Protein AF-A0A6N3UNK9-F1 (afdb_monomer)

Structure (mmCIF, N/CA/C/O backbone):
data_AF-A0A6N3UNK9-F1
#
_entry.id   AF-A0A6N3UNK9-F1
#
loop_
_atom_site.group_PDB
_atom_site.id
_atom_site.type_symbol
_atom_site.label_atom_id
_atom_site.label_alt_id
_atom_site.label_comp_id
_atom_site.label_asym_id
_atom_site.label_entity_id
_atom_site.label_seq_id
_atom_site.pdbx_PDB_ins_code
_atom_site.Cartn_x
_atom_site.Cartn_y
_atom_site.Cartn_z
_atom_site.occupancy
_atom_site.B_iso_or_equiv
_atom_site.auth_seq_id
_atom_site.auth_comp_id
_atom_site.auth_asym_id
_atom_site.auth_atom_id
_atom_site.pdbx_PDB_model_num
ATOM 1 N N . MET A 1 1 ? 38.960 -48.785 -51.741 1.00 54.50 1 MET A N 1
ATOM 2 C CA . MET A 1 1 ? 40.338 -48.455 -52.149 1.00 54.50 1 MET A CA 1
ATOM 3 C C . MET A 1 1 ? 41.092 -49.752 -52.307 1.00 54.50 1 MET A C 1
ATOM 5 O O . MET A 1 1 ? 41.309 -50.445 -51.319 1.00 54.50 1 MET A O 1
ATOM 9 N N . THR A 1 2 ? 41.389 -50.124 -53.543 1.00 67.56 2 THR A N 1
ATOM 10 C CA . THR A 1 2 ? 42.254 -51.267 -53.833 1.00 67.56 2 THR A CA 1
ATOM 11 C C . THR A 1 2 ? 43.675 -50.855 -53.464 1.00 67.56 2 THR A C 1
ATOM 13 O O . THR A 1 2 ? 44.142 -49.806 -53.907 1.00 67.56 2 THR A O 1
ATOM 16 N N . ASP A 1 3 ? 44.333 -51.610 -52.591 1.00 75.94 3 ASP A N 1
ATOM 17 C CA . ASP A 1 3 ? 45.710 -51.318 -52.202 1.00 75.94 3 ASP A CA 1
ATOM 18 C C . ASP A 1 3 ? 46.652 -51.684 -53.358 1.00 75.94 3 ASP A C 1
ATOM 20 O O . ASP A 1 3 ? 47.034 -52.838 -53.537 1.00 75.94 3 ASP A O 1
ATOM 24 N N . ASN A 1 4 ? 46.982 -50.688 -54.180 1.00 83.44 4 ASN A N 1
ATOM 25 C CA . ASN A 1 4 ? 47.862 -50.839 -55.339 1.00 83.44 4 ASN A CA 1
ATOM 26 C C . ASN A 1 4 ? 49.339 -50.593 -54.986 1.00 83.44 4 ASN A C 1
ATOM 28 O O . ASN A 1 4 ? 50.162 -50.409 -55.884 1.00 83.44 4 ASN A O 1
ATOM 32 N N . THR A 1 5 ? 49.691 -50.559 -53.695 1.00 85.62 5 THR A N 1
ATOM 33 C CA . THR A 1 5 ? 51.053 -50.253 -53.231 1.00 85.62 5 THR A CA 1
ATOM 34 C C . THR A 1 5 ? 52.072 -51.252 -53.774 1.00 85.62 5 THR A C 1
ATOM 36 O O . THR A 1 5 ? 53.144 -50.847 -54.219 1.00 85.62 5 THR A O 1
ATOM 39 N N . GLU A 1 6 ? 51.720 -52.538 -53.819 1.00 86.69 6 GLU A N 1
ATOM 40 C CA . GLU A 1 6 ? 52.612 -53.578 -54.338 1.00 86.69 6 GLU A CA 1
ATOM 41 C C . GLU A 1 6 ? 52.737 -53.528 -55.866 1.00 86.69 6 GLU A C 1
ATOM 43 O O . GLU A 1 6 ? 53.845 -53.596 -56.391 1.00 86.69 6 GLU A O 1
ATOM 48 N N . LEU A 1 7 ? 51.633 -53.294 -56.586 1.00 89.19 7 LEU A N 1
ATOM 49 C CA . LEU A 1 7 ? 51.663 -53.089 -58.039 1.00 89.19 7 LEU A CA 1
ATOM 50 C C . LEU A 1 7 ? 52.509 -51.860 -58.411 1.00 89.19 7 LEU A C 1
ATOM 52 O O . LEU A 1 7 ? 53.306 -51.919 -59.344 1.00 89.19 7 LEU A O 1
ATOM 56 N N . LYS A 1 8 ? 52.398 -50.769 -57.641 1.00 89.25 8 LYS A N 1
ATOM 57 C CA . LYS A 1 8 ? 53.235 -49.569 -57.785 1.00 89.25 8 LYS A CA 1
ATOM 58 C C . LYS A 1 8 ? 54.709 -49.869 -57.509 1.00 89.25 8 LYS A C 1
ATOM 60 O O . LYS A 1 8 ? 55.567 -49.395 -58.248 1.00 89.25 8 LYS A O 1
ATOM 65 N N . ARG A 1 9 ? 55.012 -50.648 -56.466 1.00 92.56 9 ARG A N 1
ATOM 66 C CA . ARG A 1 9 ? 56.383 -51.056 -56.121 1.00 92.56 9 ARG A CA 1
ATOM 67 C C . ARG A 1 9 ? 57.009 -51.902 -57.231 1.00 92.56 9 ARG A C 1
ATOM 69 O O . ARG A 1 9 ? 58.151 -51.649 -57.601 1.00 92.56 9 ARG A O 1
ATOM 76 N N . LEU A 1 10 ? 56.268 -52.874 -57.766 1.00 90.06 10 LEU A N 1
ATOM 77 C CA . LEU A 1 10 ? 56.714 -53.733 -58.866 1.00 90.06 10 LEU A CA 1
ATOM 78 C C . LEU A 1 10 ? 56.902 -52.939 -60.164 1.00 90.06 10 LEU A C 1
ATOM 80 O O . LEU A 1 10 ? 57.945 -53.069 -60.796 1.00 90.06 10 LEU A O 1
ATOM 84 N N . ALA A 1 11 ? 55.958 -52.057 -60.510 1.00 88.38 11 ALA A N 1
ATOM 85 C CA . ALA A 1 11 ? 56.089 -51.164 -61.663 1.00 88.38 11 ALA A CA 1
ATOM 86 C C . ALA A 1 11 ? 57.341 -50.278 -61.557 1.00 88.38 11 ALA A C 1
ATOM 88 O O . ALA A 1 11 ? 58.108 -50.171 -62.509 1.00 88.38 11 ALA A O 1
ATOM 89 N N . GLN A 1 12 ? 57.579 -49.682 -60.383 1.00 89.56 12 GLN A N 1
ATOM 90 C CA . GLN A 1 12 ? 58.761 -48.853 -60.150 1.00 89.56 12 GLN A CA 1
ATOM 91 C C . GLN A 1 12 ? 60.056 -49.674 -60.227 1.00 89.56 12 GLN A C 1
ATOM 93 O O . GLN A 1 12 ? 61.014 -49.222 -60.843 1.00 89.56 12 GLN A O 1
ATOM 98 N N . ARG A 1 13 ? 60.073 -50.903 -59.687 1.00 87.25 13 ARG A N 1
ATOM 99 C CA . ARG A 1 13 ? 61.220 -51.822 -59.791 1.00 87.25 13 ARG A CA 1
ATOM 100 C C . ARG A 1 13 ? 61.565 -52.138 -61.250 1.00 87.25 13 ARG A C 1
ATOM 102 O O . ARG A 1 13 ? 62.742 -52.140 -61.589 1.00 87.25 13 ARG A O 1
ATOM 109 N N . VAL A 1 14 ? 60.568 -52.389 -62.102 1.00 86.50 14 VAL A N 1
ATOM 110 C CA . VAL A 1 14 ? 60.784 -52.625 -63.542 1.00 86.50 14 VAL A CA 1
ATOM 111 C C . VAL A 1 14 ? 61.401 -51.393 -64.209 1.00 86.50 14 VAL A C 1
ATOM 113 O O . VAL A 1 14 ? 62.427 -51.525 -64.869 1.00 86.50 14 VAL A O 1
ATOM 116 N N . ILE A 1 15 ? 60.844 -50.200 -63.967 1.00 87.44 15 ILE A N 1
ATOM 117 C CA . ILE A 1 15 ? 61.364 -48.928 -64.506 1.00 87.44 15 ILE A CA 1
ATOM 118 C C . ILE A 1 15 ? 62.819 -48.691 -64.075 1.00 87.44 15 ILE A C 1
ATOM 120 O O . ILE A 1 15 ? 63.655 -48.290 -64.885 1.00 87.44 15 ILE A O 1
ATOM 124 N N . ASP A 1 16 ? 63.132 -48.947 -62.805 1.00 86.12 16 ASP A N 1
ATOM 125 C CA . ASP A 1 16 ? 64.464 -48.715 -62.247 1.00 86.12 16 ASP A CA 1
ATOM 126 C C . ASP A 1 16 ? 65.506 -49.697 -62.819 1.00 86.12 16 ASP A C 1
ATOM 128 O O . ASP A 1 16 ? 66.642 -49.297 -63.080 1.00 86.12 16 ASP A O 1
ATOM 132 N N . ILE A 1 17 ? 65.130 -50.963 -63.052 1.00 82.75 17 ILE A N 1
ATOM 133 C CA . ILE A 1 17 ? 65.997 -51.967 -63.697 1.00 82.75 17 ILE A CA 1
ATOM 134 C C . ILE A 1 17 ? 66.197 -51.633 -65.182 1.00 82.75 17 ILE A C 1
ATOM 136 O O . ILE A 1 17 ? 67.320 -51.709 -65.669 1.00 82.75 17 ILE A O 1
ATOM 140 N N . GLU A 1 18 ? 65.150 -51.206 -65.896 1.00 78.19 18 GLU A N 1
ATOM 141 C CA . GLU A 1 18 ? 65.248 -50.761 -67.298 1.00 78.19 18 GLU A CA 1
ATOM 142 C C . GLU A 1 18 ? 66.171 -49.554 -67.486 1.00 78.19 18 GLU A C 1
ATOM 144 O O . GLU A 1 18 ? 66.810 -49.412 -68.529 1.00 78.19 18 GLU A O 1
ATOM 149 N N . ALA A 1 19 ? 66.270 -48.691 -66.476 1.00 78.94 19 ALA A N 1
ATOM 150 C CA . ALA A 1 19 ? 67.158 -47.536 -66.488 1.00 78.94 19 ALA A CA 1
ATOM 151 C C . ALA A 1 19 ? 68.636 -47.878 -66.185 1.00 78.94 19 ALA A C 1
ATOM 153 O O . ALA A 1 19 ? 69.504 -47.026 -66.397 1.00 78.94 19 ALA A O 1
ATOM 154 N N . LEU A 1 20 ? 68.945 -49.087 -65.693 1.00 74.88 20 LEU A N 1
ATOM 155 C CA . LEU A 1 20 ? 70.294 -49.531 -65.324 1.00 74.88 20 LEU A CA 1
ATOM 156 C C . LEU A 1 20 ? 70.859 -50.520 -66.359 1.00 74.88 20 LEU A C 1
ATOM 158 O O . LEU A 1 20 ? 70.438 -51.669 -66.457 1.00 74.88 20 LEU A O 1
ATOM 162 N N . ASP A 1 21 ? 71.881 -50.095 -67.102 1.00 56.72 21 ASP A N 1
ATOM 163 C CA . ASP A 1 21 ? 72.536 -50.918 -68.124 1.00 56.72 21 ASP A CA 1
ATOM 164 C C . ASP A 1 21 ? 73.448 -51.980 -67.457 1.00 56.72 21 ASP A C 1
ATOM 166 O O . ASP A 1 21 ? 74.595 -51.704 -67.098 1.00 56.72 21 ASP A O 1
ATOM 170 N N . GLY A 1 22 ? 72.926 -53.196 -67.229 1.00 57.84 22 GLY A N 1
ATOM 171 C CA . GLY A 1 22 ? 73.737 -54.383 -66.896 1.00 57.84 22 GLY A CA 1
ATOM 172 C C . GLY A 1 22 ? 73.586 -55.034 -65.506 1.00 57.84 22 GLY A C 1
ATOM 173 O O . GLY A 1 22 ? 74.558 -55.623 -65.030 1.00 57.84 22 GLY A O 1
ATOM 174 N N . GLY A 1 23 ? 72.411 -55.003 -64.858 1.00 64.50 23 GLY A N 1
ATOM 175 C CA . GLY A 1 23 ? 72.149 -55.742 -63.605 1.00 64.50 23 GLY A CA 1
ATOM 176 C C . GLY A 1 23 ? 70.723 -56.311 -63.484 1.00 64.50 23 GLY A C 1
ATOM 177 O O . GLY A 1 23 ? 69.786 -55.674 -63.937 1.00 64.50 23 GLY A O 1
ATOM 178 N N . GLU A 1 24 ? 70.606 -57.492 -62.847 1.00 59.94 24 GLU A N 1
ATOM 179 C CA . GLU A 1 24 ? 69.424 -58.388 -62.716 1.00 59.94 24 GLU A CA 1
ATOM 180 C C . GLU A 1 24 ? 68.742 -58.818 -64.046 1.00 59.94 24 GLU A C 1
ATOM 182 O O . GLU A 1 24 ? 68.619 -58.031 -64.982 1.00 59.94 24 GLU A O 1
ATOM 187 N N . PRO A 1 25 ? 68.289 -60.083 -64.195 1.00 67.69 25 PRO A N 1
ATOM 188 C CA . PRO A 1 25 ? 67.537 -60.485 -65.378 1.00 67.69 25 PRO A CA 1
ATOM 189 C C . PRO A 1 25 ? 66.167 -59.797 -65.377 1.00 67.69 25 PRO A C 1
ATOM 191 O O . PRO A 1 25 ? 65.257 -60.186 -64.649 1.00 67.69 25 PRO A O 1
ATOM 194 N N . ILE A 1 26 ? 66.008 -58.802 -66.248 1.00 71.31 26 ILE A N 1
ATOM 195 C CA . ILE A 1 26 ? 64.787 -57.995 -66.395 1.00 71.31 26 ILE A CA 1
ATOM 196 C C . ILE A 1 26 ? 63.507 -58.831 -66.573 1.00 71.31 26 ILE A C 1
ATOM 198 O O . ILE A 1 26 ? 62.420 -58.401 -66.198 1.00 71.31 26 ILE A O 1
ATOM 202 N N . GLY A 1 27 ? 63.640 -60.052 -67.102 1.00 75.19 27 GLY A N 1
ATOM 203 C CA . GLY A 1 27 ? 62.532 -60.980 -67.314 1.00 75.19 27 GLY A CA 1
ATOM 204 C C . GLY A 1 27 ? 61.838 -61.440 -66.029 1.00 75.19 27 GLY A C 1
ATOM 205 O O . GLY A 1 27 ? 60.632 -61.658 -66.060 1.00 75.19 27 GLY A O 1
ATOM 206 N N . GLU A 1 28 ? 62.547 -61.553 -64.899 1.00 78.31 28 GLU A N 1
ATOM 207 C CA . GLU A 1 28 ? 61.920 -61.928 -63.618 1.00 78.31 28 GLU A CA 1
ATOM 208 C C . GLU A 1 28 ? 61.079 -60.776 -63.056 1.00 78.31 28 GLU A C 1
ATOM 210 O O . GLU A 1 28 ? 59.935 -60.984 -62.655 1.00 78.31 28 GLU A O 1
ATOM 215 N N . ALA A 1 29 ? 61.601 -59.546 -63.107 1.00 81.75 29 ALA A N 1
ATOM 216 C CA . ALA A 1 29 ? 60.873 -58.354 -62.677 1.00 81.75 29 ALA A CA 1
ATOM 217 C C . ALA A 1 29 ? 59.636 -58.087 -63.554 1.00 81.75 29 ALA A C 1
ATOM 219 O O . ALA A 1 29 ? 58.566 -57.777 -63.026 1.00 81.75 29 ALA A O 1
ATOM 220 N N . TRP A 1 30 ? 59.756 -58.270 -64.875 1.00 83.81 30 TRP A N 1
ATOM 221 C CA . TRP A 1 30 ? 58.615 -58.219 -65.791 1.00 83.81 30 TRP A CA 1
ATOM 222 C C . TRP A 1 30 ? 57.594 -59.319 -65.497 1.00 83.81 30 TRP A C 1
ATOM 224 O O . TRP A 1 30 ? 56.406 -59.024 -65.441 1.00 83.81 30 TRP A O 1
ATOM 234 N N . GLY A 1 31 ? 58.028 -60.553 -65.223 1.00 84.50 31 GLY A N 1
ATOM 235 C CA . GLY A 1 31 ? 57.124 -61.652 -64.875 1.00 84.50 31 GLY A CA 1
ATOM 236 C C . GLY A 1 31 ? 56.337 -61.410 -63.580 1.00 84.50 31 GLY A C 1
ATOM 237 O O . GLY A 1 31 ? 55.137 -61.679 -63.526 1.00 84.50 31 GLY A O 1
ATOM 238 N N . GLU A 1 32 ? 56.982 -60.858 -62.546 1.00 86.31 32 GLU A N 1
ATOM 239 C CA . GLU A 1 32 ? 56.316 -60.463 -61.296 1.00 86.31 32 GLU A CA 1
ATOM 240 C C . GLU A 1 32 ? 55.306 -59.326 -61.518 1.00 86.31 32 GLU A C 1
ATOM 242 O O . GLU A 1 32 ? 54.188 -59.376 -60.998 1.00 86.31 32 GLU A O 1
ATOM 247 N N . PHE A 1 33 ? 55.676 -58.313 -62.310 1.00 88.12 33 PHE A N 1
ATOM 248 C CA . PHE A 1 33 ? 54.781 -57.212 -62.654 1.00 88.12 33 PHE A CA 1
ATOM 249 C C . PHE A 1 33 ? 53.596 -57.684 -63.502 1.00 88.12 33 PHE A C 1
ATOM 251 O O . PHE A 1 33 ? 52.465 -57.350 -63.170 1.00 88.12 33 PHE A O 1
ATOM 258 N N . GLU A 1 34 ? 53.813 -58.498 -64.536 1.00 86.06 34 GLU A N 1
ATOM 259 C CA . GLU A 1 34 ? 52.752 -59.060 -65.384 1.00 86.06 34 GLU A CA 1
ATOM 260 C C . GLU A 1 34 ? 51.770 -59.923 -64.581 1.00 86.06 34 GLU A C 1
ATOM 262 O O . GLU A 1 34 ? 50.558 -59.846 -64.792 1.00 86.06 34 GLU A O 1
ATOM 267 N N . ALA A 1 35 ? 52.269 -60.700 -63.613 1.00 86.38 35 ALA A N 1
ATOM 268 C CA . ALA A 1 35 ? 51.426 -61.493 -62.723 1.00 86.38 35 ALA A CA 1
ATOM 269 C C . ALA A 1 35 ? 50.546 -60.621 -61.807 1.00 86.38 35 ALA A C 1
ATOM 271 O O . ALA A 1 35 ? 49.411 -60.997 -61.506 1.00 86.38 35 ALA A O 1
ATOM 272 N N . ALA A 1 36 ? 51.044 -59.459 -61.370 1.00 86.81 36 ALA A N 1
ATOM 273 C CA . ALA A 1 36 ? 50.305 -58.516 -60.529 1.00 86.81 36 ALA A CA 1
ATOM 274 C C . ALA A 1 36 ? 49.385 -57.579 -61.339 1.00 86.81 36 ALA A C 1
ATOM 276 O O . ALA A 1 36 ? 48.277 -57.257 -60.899 1.00 86.81 36 ALA A O 1
ATOM 277 N N . ALA A 1 37 ? 49.805 -57.178 -62.541 1.00 88.62 37 ALA A N 1
ATOM 278 C CA . ALA A 1 37 ? 49.109 -56.298 -63.480 1.00 88.62 37 ALA A CA 1
ATOM 279 C C . ALA A 1 37 ? 48.004 -57.036 -64.250 1.00 88.62 37 ALA A C 1
ATOM 281 O O . ALA A 1 37 ? 47.846 -56.909 -65.465 1.00 88.62 37 ALA A O 1
ATOM 282 N N . THR A 1 38 ? 47.213 -57.827 -63.527 1.00 88.56 38 THR A N 1
ATOM 283 C CA . THR A 1 38 ? 46.080 -58.543 -64.108 1.00 88.56 38 THR A CA 1
ATOM 284 C C . THR A 1 38 ? 45.091 -57.557 -64.749 1.00 88.56 38 THR A C 1
ATOM 286 O O . THR A 1 38 ? 44.938 -56.430 -64.262 1.00 88.56 38 THR A O 1
ATOM 289 N N . PRO A 1 39 ? 44.336 -57.966 -65.786 1.00 90.38 39 PRO A N 1
ATOM 290 C CA . PRO A 1 39 ? 43.311 -57.112 -66.390 1.00 90.38 39 PRO A CA 1
ATOM 291 C C . PRO A 1 39 ? 42.315 -56.534 -65.372 1.00 90.38 39 PRO A C 1
ATOM 293 O O . PRO A 1 39 ? 41.871 -55.399 -65.513 1.00 90.38 39 PRO A O 1
ATOM 296 N N . ALA A 1 40 ? 42.008 -57.284 -64.307 1.00 87.38 40 ALA A N 1
ATOM 297 C CA . ALA A 1 40 ? 41.149 -56.823 -63.219 1.00 87.38 40 ALA A CA 1
ATOM 298 C C . ALA A 1 40 ? 41.771 -55.665 -62.416 1.00 87.38 40 ALA A C 1
ATOM 300 O O . ALA A 1 40 ? 41.064 -54.721 -62.071 1.00 87.38 40 ALA A O 1
ATOM 301 N N . ALA A 1 41 ? 43.081 -55.707 -62.149 1.00 86.62 41 ALA A N 1
ATOM 302 C CA . ALA A 1 41 ? 43.790 -54.636 -61.448 1.00 86.62 41 ALA A CA 1
ATOM 303 C C . ALA A 1 41 ? 43.862 -53.353 -62.293 1.00 86.62 41 ALA A C 1
ATOM 305 O O . ALA A 1 41 ? 43.628 -52.259 -61.779 1.00 86.62 41 ALA A O 1
ATOM 306 N N . VAL A 1 42 ? 44.107 -53.486 -63.601 1.00 88.12 42 VAL A N 1
ATOM 307 C CA . VAL A 1 42 ? 44.117 -52.348 -64.535 1.00 88.12 42 VAL A CA 1
ATOM 308 C C . VAL A 1 42 ? 42.729 -51.710 -64.640 1.00 88.12 42 VAL A C 1
ATOM 310 O O . VAL A 1 42 ? 42.609 -50.494 -64.512 1.00 88.12 42 VAL A O 1
ATOM 313 N N . LEU A 1 43 ? 41.668 -52.509 -64.796 1.00 90.69 43 LEU A N 1
ATOM 314 C CA . LEU A 1 43 ? 40.294 -51.994 -64.823 1.00 90.69 43 LEU A CA 1
ATOM 315 C C . LEU A 1 43 ? 39.899 -51.318 -63.501 1.00 90.69 43 LEU A C 1
ATOM 317 O O . LEU A 1 43 ? 39.220 -50.296 -63.526 1.00 90.69 43 LEU A O 1
ATOM 321 N N . ALA A 1 44 ? 40.356 -51.838 -62.357 1.00 88.62 44 ALA A N 1
ATOM 322 C CA . ALA A 1 44 ? 40.115 -51.212 -61.058 1.00 88.62 44 ALA A CA 1
ATOM 323 C C . ALA A 1 44 ? 40.816 -49.847 -60.919 1.00 88.62 44 ALA A C 1
ATOM 325 O O . ALA A 1 44 ? 40.237 -48.927 -60.348 1.00 88.62 44 ALA A O 1
ATOM 326 N N . LEU A 1 45 ? 42.036 -49.697 -61.450 1.00 89.94 45 LEU A N 1
ATOM 327 C CA . LEU A 1 45 ? 42.745 -48.412 -61.497 1.00 89.94 45 LEU A CA 1
ATOM 328 C C . LEU A 1 45 ? 42.062 -47.404 -62.429 1.00 89.94 45 LEU A C 1
ATOM 330 O O . LEU A 1 45 ? 41.984 -46.226 -62.091 1.00 89.94 45 LEU A O 1
ATOM 334 N N . ILE A 1 46 ? 41.561 -47.857 -63.582 1.00 91.88 46 ILE A N 1
ATOM 335 C CA . ILE A 1 46 ? 40.818 -47.006 -64.521 1.00 91.88 46 ILE A CA 1
ATOM 336 C C . ILE A 1 46 ? 39.530 -46.503 -63.866 1.00 91.88 46 ILE A C 1
ATOM 338 O O . ILE A 1 46 ? 39.322 -45.295 -63.812 1.00 91.88 46 ILE A O 1
ATOM 342 N N . ALA A 1 47 ? 38.735 -47.403 -63.284 1.00 91.00 47 ALA A N 1
ATOM 343 C CA . ALA A 1 47 ? 37.497 -47.036 -62.598 1.00 91.00 47 ALA A CA 1
ATOM 344 C C . ALA A 1 47 ? 37.743 -46.071 -61.424 1.00 91.00 47 ALA A C 1
ATOM 346 O O . ALA A 1 47 ? 36.959 -45.155 -61.188 1.00 91.00 47 ALA A O 1
ATOM 347 N N . GLU A 1 48 ? 38.845 -46.248 -60.690 1.00 92.12 48 GLU A N 1
ATOM 348 C CA . GLU A 1 48 ? 39.208 -45.337 -59.603 1.00 92.12 48 GLU A CA 1
ATOM 349 C C . GLU A 1 48 ? 39.638 -43.954 -60.117 1.00 92.12 48 GLU A C 1
ATOM 351 O O . GLU A 1 48 ? 39.260 -42.948 -59.521 1.00 92.12 48 GLU A O 1
ATOM 356 N N . ASN A 1 49 ? 40.380 -43.879 -61.226 1.00 91.69 49 ASN A N 1
ATOM 357 C CA . ASN A 1 49 ? 40.733 -42.600 -61.852 1.00 91.69 49 ASN A CA 1
ATOM 358 C C . ASN A 1 49 ? 39.501 -41.866 -62.391 1.00 91.69 49 ASN A C 1
ATOM 360 O O . ASN A 1 49 ? 39.398 -40.656 -62.213 1.00 91.69 49 ASN A O 1
ATOM 364 N N . GLU A 1 50 ? 38.563 -42.579 -63.018 1.00 94.94 50 GLU A N 1
ATOM 365 C CA . GLU A 1 50 ? 37.293 -42.004 -63.478 1.00 94.94 50 GLU A CA 1
ATOM 366 C C . GLU A 1 50 ? 36.507 -41.421 -62.296 1.00 94.94 50 GLU A C 1
ATOM 368 O O . GLU A 1 50 ? 36.129 -40.251 -62.323 1.00 94.94 50 GLU A O 1
ATOM 373 N N . ARG A 1 51 ? 36.388 -42.179 -61.198 1.00 93.88 51 ARG A N 1
ATOM 374 C CA . ARG A 1 51 ? 35.737 -41.722 -59.962 1.00 93.88 51 ARG A CA 1
ATOM 375 C C . ARG A 1 51 ? 36.413 -40.489 -59.347 1.00 93.88 51 ARG A C 1
ATOM 377 O O . ARG A 1 51 ? 35.733 -39.621 -58.804 1.00 93.88 51 ARG A O 1
ATOM 384 N N . LEU A 1 52 ? 37.746 -40.418 -59.373 1.00 93.44 52 LEU A N 1
ATOM 385 C CA . LEU A 1 52 ? 38.489 -39.255 -58.871 1.00 93.44 52 LEU A CA 1
ATOM 386 C C . LEU A 1 52 ? 38.286 -38.027 -59.764 1.00 93.44 52 LEU A C 1
ATOM 388 O O . LEU A 1 52 ? 38.059 -36.941 -59.241 1.00 93.44 52 LEU A O 1
ATOM 392 N N . HIS A 1 53 ? 38.299 -38.199 -61.086 1.00 94.56 53 HIS A N 1
ATOM 393 C CA . HIS A 1 53 ? 38.019 -37.112 -62.023 1.00 94.56 53 HIS A CA 1
ATOM 394 C C . HIS A 1 53 ? 36.605 -36.551 -61.862 1.00 94.56 53 HIS A C 1
ATOM 396 O O . HIS A 1 53 ? 36.438 -35.334 -61.867 1.00 94.56 53 HIS A O 1
ATOM 402 N N . GLU A 1 54 ? 35.606 -37.415 -61.679 1.00 94.62 54 GLU A N 1
ATOM 403 C CA . GLU A 1 54 ? 34.235 -36.991 -61.378 1.00 94.62 54 GLU A CA 1
ATOM 404 C C . GLU A 1 54 ? 34.178 -36.197 -60.065 1.00 94.62 54 GLU A C 1
ATOM 406 O O . GLU A 1 54 ? 33.625 -35.100 -60.032 1.00 94.62 54 GLU A O 1
ATOM 411 N N . SER A 1 55 ? 34.835 -36.683 -59.007 1.00 93.94 55 SER A N 1
ATOM 412 C CA . SER A 1 55 ? 34.897 -35.979 -57.719 1.00 93.94 55 SER A CA 1
ATOM 413 C C . SER A 1 55 ? 35.580 -34.606 -57.811 1.00 93.94 55 SER A C 1
ATOM 415 O O . SER A 1 55 ? 35.144 -33.664 -57.148 1.00 93.94 55 SER A O 1
ATOM 417 N N . ASP A 1 56 ? 36.657 -34.479 -58.588 1.00 95.06 56 ASP A N 1
ATOM 418 C CA . ASP A 1 56 ? 37.369 -33.207 -58.779 1.00 95.06 56 ASP A CA 1
ATOM 419 C C . ASP A 1 56 ? 36.538 -32.215 -59.606 1.00 95.06 56 ASP A C 1
ATOM 421 O O . ASP A 1 56 ? 36.529 -31.008 -59.330 1.00 95.06 56 ASP A O 1
ATOM 425 N N . GLN A 1 57 ? 35.802 -32.721 -60.598 1.00 94.69 57 GLN A N 1
ATOM 426 C CA . GLN A 1 57 ? 34.868 -31.925 -61.385 1.00 94.69 57 GLN A CA 1
ATOM 427 C C . GLN A 1 57 ? 33.734 -31.386 -60.500 1.00 94.69 57 GLN A C 1
ATOM 429 O O . GLN A 1 57 ? 33.479 -30.181 -60.504 1.00 94.69 57 GLN A O 1
ATOM 434 N N . GLU A 1 58 ? 33.128 -32.236 -59.665 1.00 94.81 58 GLU A N 1
ATOM 435 C CA . GLU A 1 58 ? 32.095 -31.831 -58.701 1.00 94.81 58 GLU A CA 1
ATOM 436 C C . GLU A 1 58 ? 32.606 -30.770 -57.710 1.00 94.81 58 GLU A C 1
ATOM 438 O O . GLU A 1 58 ? 31.918 -29.786 -57.425 1.00 94.81 58 GLU A O 1
ATOM 443 N N . ALA A 1 59 ? 33.833 -30.921 -57.200 1.00 94.00 59 ALA A N 1
ATOM 444 C CA . ALA A 1 59 ? 34.441 -29.942 -56.297 1.00 94.00 59 ALA A CA 1
ATOM 445 C C . ALA A 1 59 ? 34.672 -28.578 -56.973 1.00 94.00 59 ALA A C 1
ATOM 447 O O . ALA A 1 59 ? 34.512 -27.531 -56.334 1.00 94.00 59 ALA A O 1
ATOM 448 N N . THR A 1 60 ? 35.026 -28.584 -58.259 1.00 95.00 60 THR A N 1
ATOM 449 C CA . THR A 1 60 ? 35.220 -27.367 -59.057 1.00 95.00 60 THR A CA 1
ATOM 450 C C . THR A 1 60 ? 33.889 -26.645 -59.273 1.00 95.00 60 THR A C 1
ATOM 452 O O . THR A 1 60 ? 33.778 -25.454 -58.984 1.00 95.00 60 THR A O 1
ATOM 455 N N . GLU A 1 61 ? 32.845 -27.376 -59.666 1.00 96.19 61 GLU A N 1
ATOM 456 C CA . GLU A 1 61 ? 31.496 -26.825 -59.850 1.00 96.19 61 GLU A CA 1
ATOM 457 C C . GLU A 1 61 ? 30.908 -26.267 -58.543 1.00 96.19 61 GLU A C 1
ATOM 459 O O . GLU A 1 61 ? 30.255 -25.214 -58.534 1.00 96.19 61 GLU A O 1
ATOM 464 N N . LEU A 1 62 ? 31.181 -26.929 -57.412 1.00 95.56 62 LEU A N 1
ATOM 465 C CA . LEU A 1 62 ? 30.788 -26.438 -56.094 1.00 95.56 62 LEU A CA 1
ATOM 466 C C . LEU A 1 62 ? 31.499 -25.124 -55.744 1.00 95.56 62 LEU A C 1
ATOM 46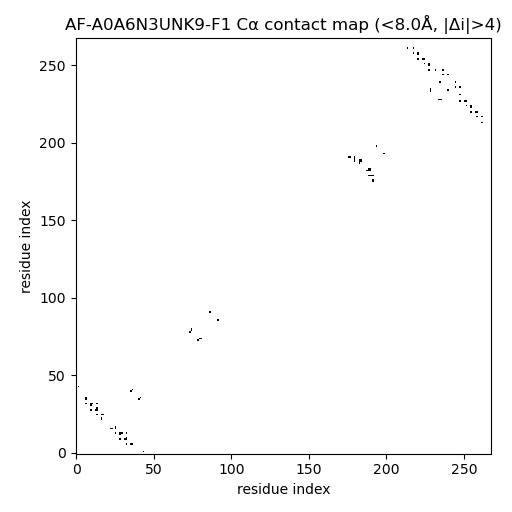8 O O . LEU A 1 62 ? 30.856 -24.205 -55.232 1.00 95.56 62 LEU A O 1
ATOM 472 N N . CYS A 1 63 ? 32.802 -25.015 -56.020 1.00 93.62 63 CYS A N 1
ATOM 473 C CA . CYS A 1 63 ? 33.563 -23.783 -55.803 1.00 93.62 63 CYS A CA 1
ATOM 474 C C . CYS A 1 63 ? 33.003 -22.616 -56.624 1.00 93.62 63 CYS A C 1
ATOM 476 O O . CYS A 1 63 ? 32.816 -21.523 -56.079 1.00 93.62 63 CYS A O 1
ATOM 478 N N . ASP A 1 64 ? 32.692 -22.851 -57.898 1.00 95.50 64 ASP A N 1
ATOM 479 C CA . ASP A 1 64 ? 32.112 -21.836 -58.781 1.00 95.50 64 ASP A CA 1
ATOM 480 C C . ASP A 1 64 ? 30.741 -21.379 -58.269 1.00 95.50 64 ASP A C 1
ATOM 482 O O . ASP A 1 64 ? 30.484 -20.179 -58.129 1.00 95.50 64 ASP A O 1
ATOM 486 N N . THR A 1 65 ? 29.889 -22.331 -57.881 1.00 95.25 65 THR A N 1
ATOM 487 C CA . THR A 1 65 ? 28.568 -22.044 -57.303 1.00 95.25 65 THR A CA 1
ATOM 488 C C . THR A 1 65 ? 28.682 -21.243 -56.004 1.00 95.25 65 THR A C 1
ATOM 490 O O . THR A 1 65 ? 27.973 -20.252 -55.808 1.00 95.25 65 THR A O 1
ATOM 493 N N . LEU A 1 66 ? 29.602 -21.629 -55.113 1.00 95.19 66 LEU A N 1
ATOM 494 C CA . LEU A 1 66 ? 29.848 -20.922 -53.857 1.00 95.19 66 LEU A CA 1
ATOM 495 C C . LEU A 1 66 ? 30.340 -19.490 -54.110 1.00 95.19 66 LEU A C 1
ATOM 497 O O . LEU A 1 66 ? 29.912 -18.565 -53.421 1.00 95.19 66 LEU A O 1
ATOM 501 N N . SER A 1 67 ? 31.218 -19.297 -55.098 1.00 93.62 67 SER A N 1
ATOM 502 C CA . SER A 1 67 ? 31.741 -17.978 -55.462 1.00 93.62 67 SER A CA 1
ATOM 503 C C . SER A 1 67 ? 30.620 -17.026 -55.882 1.00 93.62 67 SER A C 1
ATOM 505 O O . SER A 1 67 ? 30.559 -15.892 -55.399 1.00 93.62 67 SER A O 1
ATOM 507 N N . VAL A 1 68 ? 29.682 -17.512 -56.703 1.00 94.38 68 VAL A N 1
ATOM 508 C CA . VAL A 1 68 ? 28.505 -16.743 -57.132 1.00 94.38 68 VAL A CA 1
ATOM 509 C C . VAL A 1 68 ? 27.617 -16.382 -55.939 1.00 94.38 68 VAL A C 1
ATOM 511 O O . VAL A 1 68 ? 27.341 -15.201 -55.727 1.00 94.38 68 VAL A O 1
ATOM 514 N N . LEU A 1 69 ? 27.235 -17.361 -55.110 1.00 94.12 69 LEU A N 1
ATOM 515 C CA . LEU A 1 69 ? 26.363 -17.131 -53.947 1.00 94.12 69 LEU A CA 1
ATOM 516 C C . LEU A 1 69 ? 26.969 -16.142 -52.943 1.00 94.12 69 LEU A C 1
ATOM 518 O O . LEU A 1 69 ? 26.275 -15.270 -52.416 1.00 94.12 69 LEU A O 1
ATOM 522 N N . LEU A 1 70 ? 28.274 -16.247 -52.680 1.00 91.50 70 LEU A N 1
ATOM 523 C CA . LEU A 1 70 ? 28.977 -15.304 -51.808 1.00 91.50 70 LEU A CA 1
ATOM 524 C C . LEU A 1 70 ? 28.982 -13.886 -52.392 1.00 91.50 70 LEU A C 1
ATOM 526 O O . LEU A 1 70 ? 28.821 -12.921 -51.641 1.00 91.50 70 LEU A O 1
ATOM 530 N N . GLY A 1 71 ? 29.128 -13.755 -53.714 1.00 86.62 71 GLY A N 1
ATOM 531 C CA . GLY A 1 71 ? 29.004 -12.477 -54.413 1.00 86.62 71 GLY A CA 1
ATOM 532 C C . GLY A 1 71 ? 27.616 -11.853 -54.249 1.00 86.62 71 GLY A C 1
ATOM 533 O O . GLY A 1 71 ? 27.502 -10.679 -53.891 1.00 86.62 71 GLY A O 1
ATOM 534 N N . GLU A 1 72 ? 26.558 -12.641 -54.428 1.00 89.44 72 GLU A N 1
ATOM 535 C CA . GLU A 1 72 ? 25.170 -12.188 -54.266 1.00 89.44 72 GLU A CA 1
ATOM 536 C C . GLU A 1 72 ? 24.864 -11.743 -52.826 1.00 89.44 72 GLU A C 1
ATOM 538 O O . GLU A 1 72 ? 24.292 -10.670 -52.609 1.00 89.44 72 GLU A O 1
ATOM 543 N N . ILE A 1 73 ? 25.303 -12.516 -51.824 1.00 90.12 73 ILE A N 1
ATOM 544 C CA . ILE A 1 73 ? 25.147 -12.160 -50.404 1.00 90.12 73 ILE A CA 1
ATOM 545 C C . ILE A 1 73 ? 25.887 -10.855 -50.084 1.00 90.12 73 ILE A C 1
ATOM 547 O O . ILE A 1 73 ? 25.359 -10.005 -49.361 1.00 90.12 73 ILE A O 1
ATOM 551 N N . ALA A 1 74 ? 27.096 -10.664 -50.620 1.00 84.81 74 ALA A N 1
ATOM 552 C CA . ALA A 1 74 ? 27.867 -9.444 -50.393 1.00 84.81 74 ALA A CA 1
ATOM 553 C C . ALA A 1 74 ? 27.123 -8.195 -50.897 1.00 84.81 74 ALA A C 1
ATOM 555 O O . ALA A 1 74 ? 27.063 -7.192 -50.178 1.00 84.81 74 ALA A O 1
ATOM 556 N N . VAL A 1 75 ? 26.503 -8.281 -52.079 1.00 84.56 75 VAL A N 1
ATOM 557 C CA . VAL A 1 75 ? 25.672 -7.206 -52.645 1.00 84.56 75 VAL A CA 1
ATOM 558 C C . VAL A 1 75 ? 24.431 -6.952 -51.787 1.00 84.56 75 VAL A C 1
ATOM 560 O O . VAL A 1 75 ? 24.112 -5.797 -51.508 1.00 84.56 75 VAL A O 1
ATOM 563 N N . ALA A 1 76 ? 23.752 -7.999 -51.311 1.00 85.62 76 ALA A N 1
ATOM 564 C CA . ALA A 1 76 ? 22.571 -7.851 -50.458 1.00 85.62 76 ALA A CA 1
ATOM 565 C C . ALA A 1 76 ? 22.876 -7.152 -49.117 1.00 85.62 76 ALA A C 1
ATOM 567 O O . ALA A 1 76 ? 22.062 -6.366 -48.633 1.00 85.62 76 ALA A O 1
ATOM 568 N N . VAL A 1 77 ? 24.043 -7.414 -48.517 1.00 86.00 77 VAL A N 1
ATOM 569 C CA . VAL A 1 77 ? 24.424 -6.851 -47.208 1.00 86.00 77 VAL A CA 1
ATOM 570 C C . VAL A 1 77 ? 24.989 -5.434 -47.317 1.00 86.00 77 VAL A C 1
ATOM 572 O O . VAL A 1 77 ? 24.698 -4.595 -46.465 1.00 86.00 77 VAL A O 1
ATOM 575 N N . ARG A 1 78 ? 25.837 -5.160 -48.316 1.00 83.00 78 ARG A N 1
ATOM 576 C CA . ARG A 1 78 ? 26.575 -3.885 -48.426 1.00 83.00 78 ARG A CA 1
ATOM 577 C C . ARG A 1 78 ? 26.012 -2.917 -49.467 1.00 83.00 78 ARG A C 1
ATOM 579 O O . ARG A 1 78 ? 26.441 -1.767 -49.488 1.00 83.00 78 ARG A O 1
ATOM 586 N N . GLY A 1 79 ? 25.063 -3.356 -50.292 1.00 79.62 79 GLY A N 1
ATOM 587 C CA . GLY A 1 79 ? 24.633 -2.638 -51.490 1.00 79.62 79 GLY A CA 1
ATOM 588 C C . GLY A 1 79 ? 25.516 -2.956 -52.707 1.00 79.62 79 GLY A C 1
ATOM 589 O O . GLY A 1 79 ? 26.530 -3.649 -52.574 1.00 79.62 79 GLY A O 1
ATOM 590 N N . PRO A 1 80 ? 25.134 -2.487 -53.911 1.00 73.88 80 PRO A N 1
ATOM 591 C CA . PRO A 1 80 ? 25.914 -2.701 -55.127 1.00 73.88 80 PRO A CA 1
ATOM 592 C C . PRO A 1 80 ? 27.321 -2.118 -54.962 1.00 73.88 80 PRO A C 1
ATOM 594 O O . PRO A 1 80 ? 27.472 -0.963 -54.564 1.00 73.88 80 PRO A O 1
ATOM 597 N N . GLU A 1 81 ? 28.349 -2.915 -55.264 1.00 61.91 81 GLU A N 1
ATOM 598 C CA . GLU A 1 81 ? 29.727 -2.426 -55.278 1.00 61.91 81 GLU A CA 1
ATOM 599 C C . GLU A 1 81 ? 29.817 -1.324 -56.341 1.00 61.91 81 GLU A C 1
ATOM 601 O O . GLU A 1 81 ? 29.587 -1.574 -57.528 1.00 61.91 81 GLU A O 1
ATOM 606 N N . GLU A 1 82 ? 30.091 -0.086 -55.915 1.00 63.22 82 GLU A N 1
ATOM 607 C CA . GLU A 1 82 ? 30.326 1.002 -56.858 1.00 63.22 82 GLU A CA 1
ATOM 608 C C . GLU A 1 82 ? 31.456 0.581 -57.807 1.00 63.22 82 GLU A C 1
ATOM 610 O O . GLU A 1 82 ? 32.442 -0.018 -57.353 1.00 63.22 82 GLU A O 1
ATOM 615 N N . PRO A 1 83 ? 31.340 0.857 -59.123 1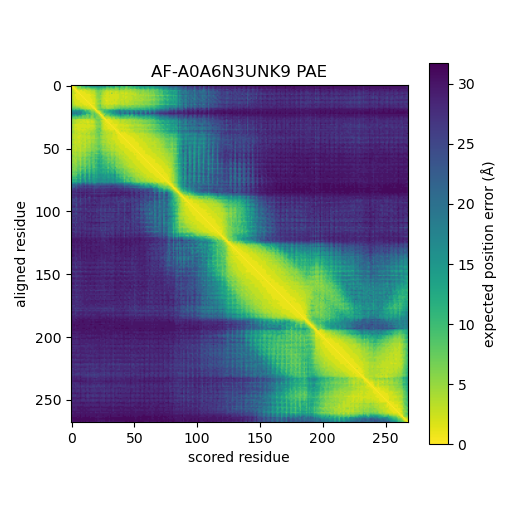.00 59.47 83 PRO A N 1
ATOM 616 C CA . PRO A 1 83 ? 32.392 0.515 -60.065 1.00 59.47 83 PRO A CA 1
ATOM 617 C C . PRO A 1 83 ? 33.694 1.069 -59.508 1.00 59.47 83 PRO A C 1
ATOM 619 O O . PRO A 1 83 ? 33.745 2.253 -59.178 1.00 59.47 83 PRO A O 1
ATOM 622 N N . LYS A 1 84 ? 34.715 0.212 -59.354 1.00 60.22 84 LYS A N 1
ATOM 623 C CA . LYS A 1 84 ? 36.040 0.595 -58.850 1.00 60.22 84 LYS A CA 1
ATOM 624 C C . LYS A 1 84 ? 36.588 1.726 -59.714 1.00 60.22 84 LYS A C 1
ATOM 626 O O . LYS A 1 84 ? 37.332 1.494 -60.667 1.00 60.22 84 LYS A O 1
ATOM 631 N N . SER A 1 85 ? 36.237 2.957 -59.364 1.00 54.47 85 SER A N 1
ATOM 632 C CA . SER A 1 85 ? 36.937 4.150 -59.777 1.00 54.47 85 SER A CA 1
ATOM 633 C C . SER A 1 85 ? 38.324 3.954 -59.203 1.00 54.47 85 SER A C 1
ATOM 635 O O . SER A 1 85 ? 38.519 3.952 -57.984 1.00 54.47 85 SER A O 1
ATOM 637 N N . ARG A 1 86 ? 39.273 3.622 -60.080 1.00 56.78 86 ARG A N 1
ATOM 638 C CA . ARG A 1 86 ? 40.674 3.428 -59.724 1.00 56.78 86 ARG A CA 1
ATOM 639 C C . ARG A 1 86 ? 41.229 4.788 -59.323 1.00 56.78 86 ARG A C 1
ATOM 641 O O . ARG A 1 86 ? 41.915 5.431 -60.105 1.00 56.78 86 ARG A O 1
ATOM 648 N N . HIS A 1 87 ? 40.899 5.229 -58.117 1.00 56.94 87 HIS A N 1
ATOM 649 C CA . HIS A 1 87 ? 41.531 6.376 -57.505 1.00 56.94 87 HIS A CA 1
ATOM 650 C C . HIS A 1 87 ? 42.994 6.009 -57.300 1.00 56.94 87 HIS A C 1
ATOM 652 O O . HIS A 1 87 ? 43.324 5.132 -56.497 1.00 56.94 87 HIS A O 1
ATOM 658 N N . GLY A 1 88 ? 43.864 6.627 -58.089 1.00 61.75 88 GLY A N 1
ATOM 659 C CA . GLY A 1 88 ? 45.297 6.459 -57.937 1.00 61.75 88 GLY A CA 1
ATOM 660 C C . GLY A 1 88 ? 45.769 7.148 -56.660 1.00 61.75 88 GLY A C 1
ATOM 661 O O . GLY A 1 88 ? 45.080 7.995 -56.091 1.00 61.75 88 GLY A O 1
ATOM 662 N N . PHE A 1 89 ? 46.996 6.849 -56.233 1.00 69.00 89 PHE A N 1
ATOM 663 C CA . PHE A 1 89 ? 47.652 7.570 -55.133 1.00 69.00 89 PHE A CA 1
ATOM 664 C C . PHE A 1 89 ? 47.641 9.103 -55.342 1.00 69.00 89 PHE A C 1
ATOM 666 O O . PHE A 1 89 ? 47.584 9.870 -54.385 1.00 69.00 89 PHE A O 1
ATOM 673 N N . HIS A 1 90 ? 47.608 9.548 -56.601 1.00 66.75 90 HIS A N 1
ATOM 674 C CA . HIS A 1 90 ? 47.531 10.954 -56.997 1.00 66.75 90 HIS A CA 1
ATOM 675 C C . HIS A 1 90 ? 46.186 11.644 -56.698 1.00 66.75 90 HIS A C 1
ATOM 677 O O . HIS A 1 90 ? 46.170 12.865 -56.568 1.00 66.75 90 HIS A O 1
ATOM 683 N N . ASP A 1 91 ? 45.085 10.905 -56.526 1.00 78.06 91 ASP A N 1
ATOM 684 C CA . ASP A 1 91 ? 43.756 11.475 -56.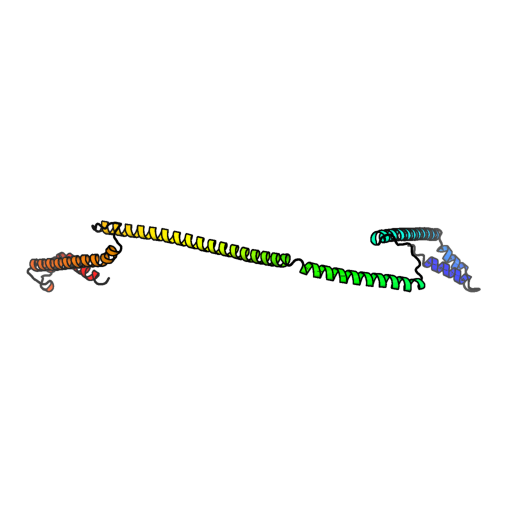233 1.00 78.06 91 ASP A CA 1
ATOM 685 C C . ASP A 1 91 ? 43.517 11.674 -54.729 1.00 78.06 91 ASP A C 1
ATOM 687 O O . ASP A 1 91 ? 42.603 12.393 -54.308 1.00 78.06 91 ASP A O 1
ATOM 691 N N . LEU A 1 92 ? 44.350 11.037 -53.899 1.00 80.56 92 LEU A N 1
ATOM 692 C CA . LEU A 1 92 ? 44.233 11.053 -52.445 1.00 80.56 92 LEU A CA 1
ATOM 693 C C . LEU A 1 92 ? 44.293 12.477 -51.860 1.00 80.56 92 LEU A C 1
ATOM 695 O O . LEU A 1 92 ? 43.432 12.794 -51.038 1.00 80.56 92 LEU A O 1
ATOM 699 N N . PRO A 1 93 ? 45.202 13.378 -52.290 1.00 86.38 93 PRO A N 1
ATOM 700 C CA . PRO A 1 93 ? 45.234 14.748 -51.778 1.00 86.38 93 PRO A CA 1
ATOM 701 C C . PRO A 1 93 ? 43.936 15.527 -52.038 1.00 86.38 93 PRO A C 1
ATOM 703 O O . PRO A 1 93 ? 43.443 16.219 -51.148 1.00 86.38 93 PRO A O 1
ATOM 706 N N . SER A 1 94 ? 43.339 15.382 -53.225 1.00 82.81 94 SER A N 1
ATOM 707 C CA . SER A 1 94 ? 42.080 16.048 -53.594 1.00 82.81 94 SER A CA 1
ATOM 708 C C . SER A 1 94 ? 40.896 15.532 -52.773 1.00 82.81 94 SER A C 1
ATOM 710 O O . SER A 1 94 ? 40.045 16.311 -52.336 1.00 82.81 94 SER A O 1
ATOM 712 N N . ARG A 1 95 ? 40.866 14.225 -52.491 1.00 83.31 95 ARG A N 1
ATOM 713 C CA . ARG A 1 95 ? 39.846 13.615 -51.627 1.00 83.31 95 ARG A CA 1
ATOM 714 C C . ARG A 1 95 ? 39.998 14.039 -50.176 1.00 83.31 95 ARG A C 1
ATOM 716 O O . ARG A 1 95 ? 39.015 14.429 -49.560 1.00 83.31 95 ARG A O 1
ATOM 723 N N . VAL A 1 96 ? 41.222 14.026 -49.649 1.00 90.88 96 VAL A N 1
ATOM 724 C CA . VAL A 1 96 ? 41.505 14.522 -48.296 1.00 90.88 96 VAL A CA 1
ATOM 725 C C . VAL A 1 96 ? 41.077 15.982 -48.175 1.00 90.88 96 VAL A C 1
ATOM 727 O O . VAL A 1 96 ? 40.420 16.335 -47.204 1.00 90.88 96 VAL A O 1
ATOM 730 N N . LYS A 1 97 ? 41.356 16.816 -49.183 1.00 92.75 97 LYS A N 1
ATOM 731 C CA . LYS A 1 97 ? 40.900 18.212 -49.213 1.00 92.75 97 LYS A CA 1
ATOM 732 C C . LYS A 1 97 ? 39.373 18.329 -49.178 1.00 92.75 97 LYS A C 1
ATOM 734 O O . LYS A 1 97 ? 38.853 19.140 -48.419 1.00 92.75 97 LYS A O 1
ATOM 739 N N . THR A 1 98 ? 38.674 17.508 -49.959 1.00 91.25 98 THR A N 1
ATOM 740 C CA . THR A 1 98 ? 37.202 17.490 -50.011 1.00 91.25 98 THR A CA 1
ATOM 741 C C . THR A 1 98 ? 36.612 17.076 -48.663 1.00 91.25 98 THR A C 1
ATOM 743 O O . THR A 1 98 ? 35.858 17.837 -48.063 1.00 91.25 98 THR A O 1
ATOM 746 N N . VAL A 1 99 ? 37.059 15.949 -48.107 1.00 92.06 99 VAL A N 1
ATOM 747 C CA . VAL A 1 99 ? 36.596 15.446 -46.803 1.00 92.06 99 VAL A CA 1
ATOM 748 C C . VAL A 1 99 ? 36.920 16.424 -45.670 1.00 92.06 99 VAL A C 1
ATOM 750 O O . VAL A 1 99 ? 36.126 16.600 -44.750 1.00 92.06 99 VAL A O 1
ATOM 753 N N . VAL A 1 100 ? 38.073 17.096 -45.722 1.00 95.50 100 VAL A N 1
ATOM 754 C CA . VAL A 1 100 ? 38.421 18.144 -44.753 1.00 95.50 100 VAL A CA 1
ATOM 755 C C . VAL A 1 100 ? 37.456 19.324 -44.857 1.00 95.50 100 VAL A C 1
ATOM 757 O O . VAL A 1 100 ? 36.973 19.782 -43.824 1.00 95.50 100 VAL A O 1
ATOM 760 N N . SER A 1 101 ? 37.122 19.771 -46.071 1.00 94.69 101 SER A N 1
ATOM 761 C CA . SER A 1 101 ? 36.153 20.856 -46.257 1.00 94.69 101 SER A CA 1
ATOM 762 C C . SER A 1 101 ? 34.744 20.479 -45.791 1.00 94.69 101 SER A C 1
ATOM 764 O O . SER A 1 101 ? 34.099 21.271 -45.111 1.00 94.69 101 SER A O 1
ATOM 766 N N . GLU A 1 102 ? 34.301 19.248 -46.057 1.00 96.38 102 GLU A N 1
ATOM 767 C CA . GLU A 1 102 ? 33.018 18.725 -45.577 1.00 96.38 102 GLU A CA 1
ATOM 768 C C . GLU A 1 102 ? 32.989 18.634 -44.050 1.00 96.38 102 GLU A C 1
ATOM 770 O O . GLU A 1 102 ? 32.032 19.068 -43.413 1.00 96.38 102 GLU A O 1
ATOM 775 N N . ARG A 1 103 ? 34.065 18.129 -43.435 1.00 96.19 103 ARG A N 1
ATOM 776 C CA . ARG A 1 103 ? 34.207 18.072 -41.976 1.00 96.19 103 ARG A CA 1
ATOM 777 C C . ARG A 1 103 ? 34.122 19.463 -41.355 1.00 96.19 103 ARG A C 1
ATOM 779 O O . ARG A 1 103 ? 33.484 19.624 -40.316 1.00 96.19 103 ARG A O 1
ATOM 786 N N . ASP A 1 104 ? 34.798 20.444 -41.940 1.00 97.12 104 ASP A N 1
ATOM 787 C CA . ASP A 1 104 ? 34.833 21.801 -41.396 1.00 97.12 104 ASP A CA 1
ATOM 788 C C . ASP A 1 104 ? 33.472 22.493 -41.555 1.00 97.12 104 ASP A C 1
ATOM 790 O O . ASP A 1 104 ? 33.008 23.135 -40.612 1.00 97.12 104 ASP A O 1
ATOM 794 N N . GLN A 1 105 ? 32.772 22.249 -42.667 1.00 96.56 105 GLN A N 1
ATOM 795 C CA . GLN A 1 105 ? 31.387 22.679 -42.855 1.00 96.56 105 GLN A CA 1
ATOM 796 C C . GLN A 1 105 ? 30.450 22.048 -41.813 1.00 96.56 105 GLN A C 1
ATOM 798 O O . GLN A 1 105 ? 29.714 22.758 -41.132 1.00 96.56 105 GLN A O 1
ATOM 803 N N . LEU A 1 106 ? 30.536 20.731 -41.602 1.00 96.31 106 LEU A N 1
ATOM 804 C CA . LEU A 1 106 ? 29.722 20.026 -40.606 1.00 96.31 106 LEU A CA 1
ATOM 805 C C . LEU A 1 106 ? 29.998 20.494 -39.174 1.00 96.31 106 LEU A C 1
ATOM 807 O O . LEU A 1 106 ? 29.090 20.491 -38.339 1.00 96.31 106 LEU A O 1
ATOM 811 N N . LYS A 1 107 ? 31.237 20.886 -38.861 1.00 96.94 107 LYS A N 1
ATOM 812 C CA . LYS A 1 107 ? 31.567 21.490 -37.564 1.00 96.94 107 LYS A CA 1
ATOM 813 C C . LYS A 1 107 ? 30.902 22.852 -37.403 1.00 96.94 107 LYS A C 1
ATOM 815 O O . LYS A 1 107 ? 30.279 23.076 -36.369 1.00 96.94 107 LYS A O 1
ATOM 820 N N . ALA A 1 108 ? 30.983 23.709 -38.419 1.00 96.62 108 ALA A N 1
ATOM 821 C CA . ALA A 1 108 ? 30.338 25.018 -38.399 1.00 96.62 108 ALA A CA 1
ATOM 822 C C . ALA A 1 108 ? 28.809 24.897 -38.263 1.00 96.62 108 ALA A C 1
ATOM 824 O O . ALA A 1 108 ? 28.200 25.592 -37.449 1.00 96.62 108 ALA A O 1
ATOM 825 N N . ASP A 1 109 ? 28.195 23.958 -38.984 1.00 95.50 109 ASP A N 1
ATOM 826 C CA . ASP A 1 109 ? 26.755 23.705 -38.898 1.00 95.50 109 ASP A CA 1
ATOM 827 C C . ASP A 1 109 ? 26.356 23.155 -37.519 1.00 95.50 109 ASP A C 1
ATOM 829 O O . ASP A 1 109 ? 25.352 23.583 -36.948 1.00 95.50 109 ASP A O 1
ATOM 833 N N . ASN A 1 110 ? 27.165 22.271 -36.922 1.00 94.62 110 ASN A N 1
ATOM 834 C CA . ASN A 1 110 ? 26.943 21.796 -35.551 1.00 94.62 110 ASN A CA 1
ATOM 835 C C . ASN A 1 110 ? 27.056 22.918 -34.512 1.00 94.62 110 ASN A C 1
ATOM 837 O O . ASN A 1 110 ? 26.271 22.960 -33.564 1.00 94.62 110 ASN A O 1
ATOM 841 N N . GLU A 1 111 ? 28.032 23.812 -34.655 1.00 96.56 111 GLU A N 1
ATOM 842 C CA . GLU A 1 111 ? 28.186 24.966 -33.767 1.00 96.56 111 GLU A CA 1
ATOM 843 C C . GLU A 1 111 ? 26.991 25.913 -33.881 1.00 96.56 111 GLU A C 1
ATOM 845 O O . GLU A 1 111 ? 26.435 26.324 -32.859 1.00 96.56 111 GLU A O 1
ATOM 850 N N . ARG A 1 112 ? 26.531 26.180 -35.107 1.00 94.75 112 ARG A N 1
ATOM 851 C CA . ARG A 1 112 ? 25.332 26.980 -35.362 1.00 94.75 112 ARG A CA 1
ATOM 852 C C . ARG A 1 112 ? 24.085 26.349 -34.748 1.00 94.75 112 ARG A C 1
ATOM 854 O O . ARG A 1 112 ? 23.379 27.021 -34.003 1.00 94.75 112 ARG A O 1
ATOM 861 N N . LEU A 1 113 ? 23.848 25.058 -34.983 1.00 92.38 113 LEU A N 1
ATOM 862 C CA . LEU A 1 113 ? 22.704 24.348 -34.405 1.00 92.38 113 LEU A CA 1
ATOM 863 C C . LEU A 1 113 ? 22.732 24.378 -32.875 1.00 92.38 113 LEU A C 1
ATOM 865 O O . LEU A 1 113 ? 21.703 24.609 -32.247 1.00 92.38 113 LEU A O 1
ATOM 869 N N . ARG A 1 114 ? 23.901 24.195 -32.250 1.00 89.06 114 ARG A N 1
ATOM 870 C CA . ARG A 1 114 ? 24.035 24.309 -30.788 1.00 89.06 114 ARG A CA 1
ATOM 871 C C . ARG A 1 114 ? 23.699 25.708 -30.282 1.00 89.06 114 ARG A C 1
ATOM 873 O O . ARG A 1 114 ? 23.051 25.825 -29.243 1.00 89.06 114 ARG A O 1
ATOM 880 N N . ALA A 1 115 ? 24.118 26.750 -30.996 1.00 88.88 115 ALA A N 1
ATOM 881 C CA . ALA A 1 115 ? 23.770 28.124 -30.656 1.00 88.88 115 ALA A CA 1
ATOM 882 C C . ALA A 1 115 ? 22.260 28.378 -30.795 1.00 88.88 115 ALA A C 1
ATOM 884 O O . ALA A 1 115 ? 21.663 28.968 -29.894 1.00 88.88 115 ALA A O 1
ATOM 885 N N . ASP A 1 116 ? 21.634 27.865 -31.857 1.00 85.75 116 ASP A N 1
ATOM 886 C CA . ASP A 1 116 ? 20.190 27.965 -32.078 1.00 85.75 116 ASP A CA 1
ATOM 887 C C . ASP A 1 116 ? 19.411 27.234 -30.969 1.00 85.75 116 ASP A C 1
ATOM 889 O O . ASP A 1 116 ? 18.512 27.818 -30.365 1.00 85.75 116 ASP A O 1
ATOM 893 N N . TYR A 1 117 ? 19.807 26.007 -30.603 1.00 78.56 117 TYR A N 1
ATOM 894 C CA . TYR A 1 117 ? 19.228 25.264 -29.472 1.00 78.56 117 TYR A CA 1
ATOM 895 C C . TYR A 1 117 ? 19.380 26.003 -28.137 1.00 78.56 117 TYR A C 1
ATOM 897 O O . TYR A 1 117 ? 18.435 26.068 -27.348 1.00 78.56 117 TYR A O 1
ATOM 905 N N . ALA A 1 118 ? 20.547 26.598 -27.881 1.00 79.81 118 ALA A N 1
ATOM 906 C CA . ALA A 1 118 ? 20.761 27.415 -26.691 1.00 79.81 118 ALA A CA 1
ATOM 907 C C . ALA A 1 118 ? 19.902 28.696 -26.706 1.00 79.81 118 ALA A C 1
ATOM 909 O O . ALA A 1 118 ? 19.459 29.155 -25.653 1.00 79.81 118 ALA A O 1
ATOM 910 N N . GLY A 1 119 ? 19.636 29.266 -27.885 1.00 75.88 119 GLY A N 1
ATOM 911 C CA . GLY A 1 119 ? 18.714 30.387 -28.076 1.00 75.88 119 GLY A CA 1
ATOM 912 C C . GLY A 1 119 ? 17.251 30.003 -27.838 1.00 75.88 119 GLY A C 1
ATOM 913 O O . GLY A 1 119 ? 16.532 30.731 -27.155 1.00 75.88 119 GLY A O 1
ATOM 914 N N . LEU A 1 120 ? 16.826 28.831 -28.316 1.00 70.50 120 LEU A N 1
ATOM 915 C CA . LEU A 1 120 ? 15.499 28.256 -28.064 1.00 70.50 120 LEU A CA 1
ATOM 916 C C . LEU A 1 120 ? 15.245 28.026 -26.568 1.00 70.50 120 LEU A C 1
ATOM 918 O O . LEU A 1 120 ? 14.173 28.374 -26.076 1.00 70.50 120 LEU A O 1
ATOM 922 N N . ALA A 1 121 ? 16.245 27.537 -25.827 1.00 65.94 121 ALA A N 1
ATOM 923 C CA . ALA A 1 121 ? 16.160 27.398 -24.370 1.00 65.94 121 ALA A CA 1
ATOM 924 C C . ALA A 1 121 ? 15.914 28.744 -23.656 1.00 65.94 121 ALA A C 1
ATOM 926 O O . ALA A 1 121 ? 15.242 28.790 -22.632 1.00 65.94 121 ALA A O 1
ATOM 927 N N . ARG A 1 122 ? 16.397 29.865 -24.215 1.00 65.25 122 ARG A N 1
ATOM 928 C CA . ARG A 1 122 ? 16.134 31.215 -23.676 1.00 65.25 122 ARG A CA 1
ATOM 929 C C . ARG A 1 122 ? 14.741 31.738 -24.014 1.00 65.25 122 ARG A C 1
ATOM 931 O O . ARG A 1 122 ? 14.219 32.569 -23.277 1.00 65.25 122 ARG A O 1
ATOM 938 N N . PHE A 1 123 ? 14.161 31.295 -25.128 1.00 60.09 123 PHE A N 1
ATOM 939 C CA . PHE A 1 123 ? 12.857 31.771 -25.588 1.00 60.09 123 PHE A CA 1
ATOM 940 C C . PHE A 1 123 ? 11.690 31.105 -24.851 1.00 60.09 123 PHE A C 1
ATOM 942 O O . PHE A 1 123 ? 10.584 31.636 -24.876 1.00 60.09 123 PHE A O 1
ATOM 949 N N . ASN A 1 124 ? 11.922 29.975 -24.172 1.00 61.38 124 ASN A N 1
ATOM 950 C CA . ASN A 1 124 ? 10.844 29.190 -23.579 1.00 61.38 124 ASN A CA 1
ATOM 951 C C . ASN A 1 124 ? 10.971 28.935 -22.060 1.00 61.38 124 ASN A C 1
ATOM 953 O O . ASN A 1 124 ? 10.963 27.785 -21.620 1.00 61.38 124 ASN A O 1
ATOM 957 N N . PRO A 1 125 ? 11.015 29.994 -21.228 1.00 64.69 125 PRO A N 1
ATOM 958 C CA . PRO A 1 125 ? 10.951 29.873 -19.768 1.00 64.69 125 PRO A CA 1
ATOM 959 C C . PRO A 1 125 ? 9.605 29.316 -19.269 1.00 64.69 125 PRO A C 1
ATOM 961 O O . PRO A 1 125 ? 9.449 29.041 -18.080 1.00 64.69 125 PRO A O 1
ATOM 964 N N . GLU A 1 126 ? 8.607 29.177 -20.146 1.00 66.69 126 GLU A N 1
ATOM 965 C CA . GLU A 1 126 ? 7.313 28.587 -19.810 1.00 66.69 126 GLU A CA 1
ATOM 966 C C . GLU A 1 126 ? 7.392 27.069 -19.646 1.00 66.69 126 GLU A C 1
ATOM 968 O O . GLU A 1 126 ? 6.651 26.533 -18.830 1.00 66.69 126 GLU A O 1
ATOM 973 N N . TRP A 1 127 ? 8.311 26.377 -20.330 1.00 70.75 127 TRP 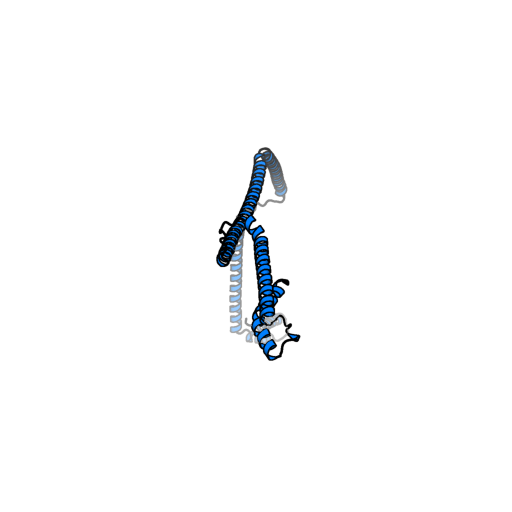A N 1
ATOM 974 C CA . TRP A 1 127 ? 8.499 24.932 -20.147 1.00 70.75 127 TRP A CA 1
ATOM 975 C C . TRP A 1 127 ? 9.121 24.583 -18.797 1.00 70.75 127 TRP A C 1
ATOM 977 O O . TRP A 1 127 ? 8.630 23.670 -18.140 1.00 70.75 127 TRP A O 1
ATOM 987 N N . ASP A 1 128 ? 10.112 25.343 -18.329 1.00 76.62 128 ASP A N 1
ATOM 988 C CA . ASP A 1 128 ? 10.682 25.141 -16.989 1.00 76.62 128 ASP A CA 1
ATOM 989 C C . ASP A 1 128 ? 9.652 25.452 -15.894 1.00 76.62 128 ASP A C 1
ATOM 991 O O . ASP A 1 128 ? 9.519 24.713 -14.918 1.00 76.62 128 ASP A O 1
ATOM 995 N N . ARG A 1 129 ? 8.854 26.515 -16.074 1.00 75.62 129 ARG A N 1
ATOM 996 C CA . ARG A 1 129 ? 7.737 26.828 -15.166 1.00 75.62 129 ARG A CA 1
ATOM 997 C C . ARG A 1 129 ? 6.643 25.765 -15.211 1.00 75.62 129 ARG A C 1
ATOM 999 O O . ARG A 1 129 ? 6.086 25.444 -14.167 1.00 75.62 129 ARG A O 1
ATOM 1006 N N . ALA A 1 130 ? 6.330 25.223 -16.386 1.00 79.56 130 ALA A N 1
ATOM 1007 C CA . ALA A 1 130 ? 5.349 24.155 -16.543 1.00 79.56 130 ALA A CA 1
ATOM 1008 C C . ALA A 1 130 ? 5.836 22.849 -15.905 1.00 79.56 130 ALA A C 1
ATOM 1010 O O . ALA A 1 130 ? 5.055 22.188 -15.227 1.00 79.56 130 ALA A O 1
ATOM 1011 N N . ALA A 1 131 ? 7.122 22.517 -16.046 1.00 80.94 131 ALA A N 1
ATOM 1012 C CA . ALA A 1 131 ? 7.738 21.381 -15.371 1.00 80.94 131 ALA A CA 1
ATOM 1013 C C . ALA A 1 131 ? 7.685 21.550 -13.843 1.00 80.94 131 ALA A C 1
ATOM 1015 O O . ALA A 1 131 ? 7.201 20.661 -13.147 1.00 80.94 131 ALA A O 1
ATOM 1016 N N . ALA A 1 132 ? 8.057 22.725 -13.323 1.00 81.19 132 ALA A N 1
ATOM 1017 C CA . ALA A 1 132 ? 7.951 23.027 -11.895 1.00 81.19 132 ALA A CA 1
ATOM 1018 C C . ALA A 1 132 ? 6.496 22.979 -11.385 1.00 81.19 132 ALA A C 1
ATOM 1020 O O . ALA A 1 132 ? 6.230 22.476 -10.293 1.00 81.19 132 ALA A O 1
ATOM 1021 N N . ALA A 1 133 ? 5.533 23.459 -12.179 1.00 81.88 133 ALA A N 1
ATOM 1022 C CA . ALA A 1 133 ? 4.112 23.369 -11.851 1.00 81.88 133 ALA A CA 1
ATOM 1023 C C . ALA A 1 133 ? 3.623 21.912 -11.838 1.00 81.88 133 ALA A C 1
ATOM 1025 O O . ALA A 1 133 ? 2.875 21.522 -10.945 1.00 81.88 133 ALA A O 1
ATOM 1026 N N . GLN A 1 134 ? 4.067 21.090 -12.790 1.00 87.00 134 GLN A N 1
ATOM 1027 C CA . GLN A 1 134 ? 3.744 19.665 -12.844 1.00 87.00 134 GLN A CA 1
ATOM 1028 C C . GLN A 1 134 ? 4.332 18.903 -11.649 1.00 87.00 134 GLN A C 1
ATOM 1030 O O . GLN A 1 134 ? 3.655 18.049 -11.072 1.00 87.00 134 GLN A O 1
ATOM 1035 N N . ASP A 1 135 ? 5.557 19.235 -11.246 1.00 91.00 135 ASP A N 1
ATOM 1036 C CA . ASP A 1 135 ? 6.200 18.665 -10.064 1.00 91.00 135 ASP A CA 1
ATOM 1037 C C . ASP A 1 135 ? 5.448 19.049 -8.781 1.00 91.00 135 ASP A C 1
ATOM 1039 O O . ASP A 1 135 ? 5.109 18.171 -7.987 1.00 91.00 135 ASP A O 1
ATOM 1043 N N . SER A 1 136 ? 5.065 20.322 -8.633 1.00 90.12 136 SER A N 1
ATOM 1044 C CA . SER A 1 136 ? 4.229 20.793 -7.519 1.00 90.12 136 SER A CA 1
ATOM 1045 C C . SER A 1 136 ? 2.859 20.101 -7.483 1.00 90.12 136 SER A C 1
ATOM 1047 O O . SER A 1 136 ? 2.400 19.673 -6.423 1.00 90.12 136 SER A O 1
ATOM 1049 N N . VAL A 1 137 ? 2.208 19.908 -8.635 1.00 94.06 137 VAL A N 1
ATOM 1050 C CA . VAL A 1 137 ? 0.940 19.162 -8.723 1.00 94.06 137 VAL A CA 1
ATOM 1051 C C . VAL A 1 137 ? 1.125 17.707 -8.293 1.00 94.06 137 VAL A C 1
ATOM 1053 O O . VAL A 1 137 ? 0.269 17.165 -7.591 1.00 94.06 137 VAL A O 1
ATOM 1056 N N . ARG A 1 138 ? 2.235 17.066 -8.674 1.00 95.69 138 ARG A N 1
ATOM 1057 C CA . ARG A 1 138 ? 2.549 15.692 -8.261 1.00 95.69 138 ARG A CA 1
ATOM 1058 C C . ARG A 1 138 ? 2.734 15.593 -6.747 1.00 95.69 138 ARG A C 1
ATOM 1060 O O . ARG A 1 138 ? 2.197 14.667 -6.139 1.00 95.69 138 ARG A O 1
ATOM 1067 N N . GLU A 1 139 ? 3.430 16.546 -6.137 1.00 95.19 139 GLU A N 1
ATOM 1068 C CA . GLU A 1 139 ? 3.597 16.623 -4.680 1.00 95.19 139 GLU A CA 1
ATOM 1069 C C . GLU A 1 139 ? 2.258 16.832 -3.964 1.00 95.19 139 GLU A C 1
ATOM 1071 O O . GLU A 1 139 ? 1.925 16.096 -3.033 1.00 95.19 139 GLU A O 1
ATOM 1076 N N . HIS A 1 140 ? 1.435 17.770 -4.439 1.00 95.81 140 HIS A N 1
ATOM 1077 C CA . HIS A 1 140 ? 0.096 17.982 -3.891 1.00 95.81 140 HIS A CA 1
ATOM 1078 C C . HIS A 1 140 ? -0.793 16.744 -4.034 1.00 95.81 140 HIS A C 1
ATOM 1080 O O . HIS A 1 140 ? -1.529 16.408 -3.107 1.00 95.81 140 HIS A O 1
ATOM 1086 N N . MET A 1 141 ? -0.707 16.027 -5.156 1.00 96.62 141 MET A N 1
ATOM 1087 C CA . MET A 1 141 ? -1.447 14.782 -5.349 1.00 96.62 141 MET A CA 1
ATOM 1088 C C . MET A 1 141 ? -1.006 13.705 -4.350 1.00 96.62 141 MET A C 1
ATOM 1090 O O . MET A 1 141 ? -1.856 13.035 -3.764 1.00 96.62 141 MET A O 1
ATOM 1094 N N . ALA A 1 142 ? 0.301 13.570 -4.103 1.00 96.50 142 ALA A N 1
ATOM 1095 C CA . ALA A 1 142 ? 0.825 12.651 -3.095 1.00 96.50 142 ALA A CA 1
ATOM 1096 C C . ALA A 1 142 ? 0.312 13.003 -1.686 1.00 96.50 142 ALA A C 1
ATOM 1098 O O . ALA A 1 142 ? -0.167 12.124 -0.967 1.00 96.50 142 ALA A O 1
ATOM 1099 N N . MET A 1 143 ? 0.307 14.291 -1.330 1.00 96.56 143 MET A N 1
ATOM 1100 C CA . MET A 1 143 ? -0.244 14.770 -0.059 1.00 96.56 143 MET A CA 1
ATOM 1101 C C . MET A 1 143 ? -1.744 14.462 0.075 1.00 96.56 143 MET A C 1
ATOM 1103 O O . MET A 1 143 ? -2.204 14.020 1.126 1.00 96.56 143 MET A O 1
ATOM 1107 N N . VAL A 1 144 ? -2.526 14.639 -0.996 1.00 97.69 144 VAL A N 1
ATOM 1108 C CA . VAL A 1 144 ? -3.962 14.306 -1.003 1.00 97.69 144 VAL A CA 1
ATOM 1109 C C . VAL A 1 144 ? -4.192 12.813 -0.770 1.00 97.69 144 VAL A C 1
ATOM 1111 O O . VAL A 1 144 ? -5.127 12.445 -0.058 1.00 97.69 144 VAL A O 1
ATOM 1114 N N . VAL A 1 145 ? -3.361 11.945 -1.351 1.00 97.75 145 VAL A N 1
ATOM 1115 C CA . VAL A 1 145 ? -3.444 10.495 -1.115 1.00 97.75 145 VAL A CA 1
ATOM 1116 C C . VAL A 1 145 ? -3.172 10.171 0.355 1.00 97.75 145 VAL A C 1
ATOM 1118 O O . VAL A 1 145 ? -3.942 9.420 0.954 1.00 97.75 145 VAL A O 1
ATOM 1121 N N . GLN A 1 146 ? -2.146 10.779 0.954 1.00 97.56 146 GLN A N 1
ATOM 1122 C CA . GLN A 1 146 ? -1.835 10.593 2.372 1.00 97.56 146 GLN A CA 1
ATOM 1123 C C . GLN A 1 146 ? -2.985 11.056 3.278 1.00 97.56 146 GLN A C 1
ATOM 1125 O O . GLN A 1 146 ? -3.456 10.287 4.113 1.00 97.56 146 GLN A O 1
ATOM 1130 N N . LEU A 1 147 ? -3.505 12.268 3.067 1.00 97.62 147 LEU A N 1
ATOM 1131 C CA . LEU A 1 147 ? -4.613 12.805 3.863 1.00 97.62 147 LEU A CA 1
ATOM 1132 C C . LEU A 1 147 ? -5.876 11.943 3.756 1.00 97.62 147 LEU A C 1
ATOM 1134 O O . LEU A 1 147 ? -6.585 11.751 4.741 1.00 97.62 147 LEU A O 1
ATOM 1138 N N . LYS A 1 148 ? -6.164 11.379 2.577 1.00 97.75 148 LYS A N 1
ATOM 1139 C CA . LYS A 1 148 ? -7.287 10.443 2.416 1.00 97.75 148 LYS A CA 1
ATOM 1140 C C . LYS A 1 148 ? -7.096 9.169 3.237 1.00 97.75 148 LYS A C 1
ATOM 1142 O O . LYS A 1 148 ? -8.070 8.680 3.806 1.00 97.75 148 LYS A O 1
ATOM 1147 N N . ALA A 1 149 ? -5.872 8.647 3.313 1.00 97.62 149 ALA A N 1
ATOM 1148 C CA . ALA A 1 149 ? -5.565 7.493 4.151 1.00 97.62 149 ALA A CA 1
ATOM 1149 C C . ALA A 1 149 ? -5.710 7.823 5.647 1.00 97.62 149 ALA A C 1
ATOM 1151 O O . ALA A 1 149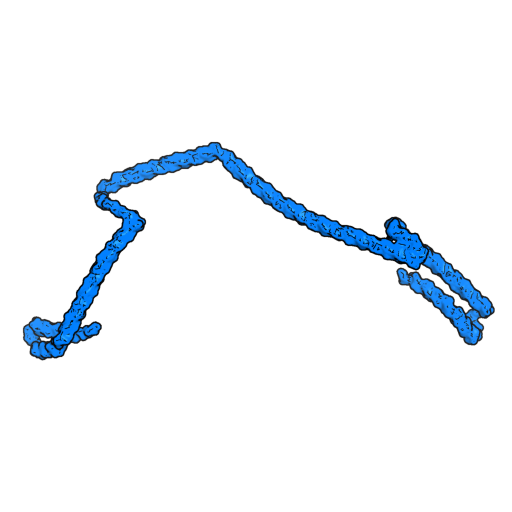 ? -6.318 7.049 6.384 1.00 97.62 149 ALA A O 1
ATOM 1152 N N . GLU A 1 150 ? -5.242 8.995 6.085 1.00 98.00 150 GLU A N 1
ATOM 1153 C CA . GLU A 1 150 ? -5.406 9.465 7.468 1.00 98.00 150 GLU A CA 1
ATOM 1154 C C . GLU A 1 150 ? -6.886 9.636 7.845 1.00 98.00 150 GLU A C 1
ATOM 1156 O O . GLU A 1 150 ? -7.321 9.143 8.886 1.00 98.00 150 GLU A O 1
ATOM 1161 N N . VAL A 1 151 ? -7.692 10.254 6.975 1.00 97.94 151 VAL A N 1
ATOM 1162 C CA . VAL A 1 151 ? -9.144 10.404 7.180 1.00 97.94 151 VAL A CA 1
ATOM 1163 C C . VAL A 1 151 ? -9.842 9.047 7.254 1.00 97.94 151 VAL A C 1
ATOM 1165 O O . VAL A 1 151 ? -10.718 8.858 8.099 1.00 97.94 151 VAL A O 1
ATOM 1168 N N . ALA A 1 152 ? -9.460 8.089 6.404 1.00 97.44 152 ALA A N 1
ATOM 1169 C CA . ALA A 1 152 ? -9.994 6.732 6.473 1.00 97.44 152 ALA A CA 1
ATOM 1170 C C . ALA A 1 152 ? -9.650 6.069 7.818 1.00 97.44 152 ALA A C 1
ATOM 1172 O O . ALA A 1 152 ? -10.537 5.520 8.471 1.00 97.44 152 ALA A O 1
ATOM 1173 N N . GLY A 1 153 ? -8.400 6.194 8.273 1.00 97.12 153 GLY A N 1
ATOM 1174 C CA . GLY A 1 153 ? -7.967 5.712 9.585 1.00 97.12 153 GLY A CA 1
ATOM 1175 C C . GLY A 1 153 ? -8.776 6.326 10.730 1.00 97.12 153 GLY A C 1
ATOM 1176 O O . GLY A 1 153 ? -9.372 5.600 11.526 1.00 97.12 153 GLY A O 1
ATOM 1177 N N . LEU A 1 154 ? -8.888 7.656 10.775 1.00 97.88 154 LEU A N 1
ATOM 1178 C CA . LEU A 1 154 ? -9.662 8.367 11.798 1.00 97.88 154 LEU A CA 1
ATOM 1179 C C . LEU A 1 154 ? -11.134 7.955 11.812 1.00 97.88 154 LEU A C 1
ATOM 1181 O O . LEU A 1 154 ? -11.701 7.738 12.882 1.00 97.88 154 LEU A O 1
ATOM 1185 N N . ARG A 1 155 ? -11.746 7.802 10.636 1.00 97.94 155 ARG A N 1
ATOM 1186 C CA . ARG A 1 155 ? -13.137 7.364 10.519 1.00 97.94 155 ARG A CA 1
ATOM 1187 C C . ARG A 1 155 ? -13.341 5.977 11.123 1.00 97.94 155 ARG A C 1
ATOM 1189 O O . ARG A 1 155 ? -14.258 5.801 11.916 1.00 97.94 155 ARG A O 1
ATOM 1196 N N . THR A 1 156 ? -12.463 5.022 10.815 1.00 97.38 156 THR A N 1
ATOM 1197 C CA . THR A 1 156 ? -12.554 3.677 11.409 1.00 97.38 156 THR A CA 1
ATOM 1198 C C . THR A 1 156 ? -12.364 3.697 12.926 1.00 97.38 156 THR A C 1
ATOM 1200 O O . THR A 1 156 ? -13.071 2.989 13.643 1.00 97.38 156 THR A O 1
ATOM 1203 N N . GLY A 1 157 ? -11.467 4.553 13.433 1.00 96.50 157 GLY A N 1
ATOM 1204 C CA . GLY A 1 157 ? -11.295 4.767 14.870 1.00 96.50 157 GLY A CA 1
ATOM 1205 C C . GLY A 1 157 ? -12.550 5.344 15.531 1.00 96.50 157 GLY A C 1
ATOM 1206 O O . GLY A 1 157 ? -12.958 4.877 16.593 1.00 96.50 157 GLY A O 1
ATOM 1207 N N . TYR A 1 158 ? -13.207 6.307 14.880 1.00 97.44 158 TYR A N 1
ATOM 1208 C CA . TYR A 1 158 ? -14.452 6.899 15.369 1.00 97.44 158 TYR A CA 1
ATOM 1209 C C . TYR A 1 158 ? -15.609 5.891 15.377 1.00 97.44 158 TYR A C 1
ATOM 1211 O O . TYR A 1 158 ? -16.316 5.777 16.372 1.00 97.44 158 TYR A O 1
ATOM 1219 N N . GLU A 1 159 ? -15.751 5.087 14.323 1.00 97.62 159 GLU A N 1
ATOM 1220 C CA . GLU A 1 159 ? -16.759 4.018 14.242 1.00 97.62 159 GLU A CA 1
ATOM 1221 C C . GLU A 1 159 ? -16.549 2.928 15.312 1.00 97.62 159 GLU A C 1
ATOM 1223 O O . GLU A 1 159 ? -17.509 2.321 15.793 1.00 97.62 159 GLU A O 1
ATOM 1228 N N . ALA A 1 160 ? -15.299 2.652 15.700 1.00 97.38 160 ALA A N 1
ATOM 1229 C CA . ALA A 1 160 ? -15.000 1.762 16.823 1.00 97.38 160 ALA A CA 1
ATOM 1230 C C . ALA A 1 160 ? -15.381 2.403 18.168 1.00 97.38 160 ALA A C 1
ATOM 1232 O O . ALA A 1 160 ? -16.005 1.752 19.005 1.00 97.38 160 ALA A O 1
ATOM 1233 N N . TYR A 1 161 ? -15.063 3.686 18.356 1.00 97.25 161 TYR A N 1
ATOM 1234 C CA . TYR A 1 161 ? -15.445 4.441 19.549 1.00 97.25 161 TYR A CA 1
ATOM 1235 C C . TYR A 1 161 ? -16.969 4.530 19.722 1.00 97.25 161 TYR A C 1
ATOM 1237 O O . TYR A 1 161 ? -17.479 4.333 20.824 1.00 97.25 161 TYR A O 1
ATOM 1245 N N . GLU A 1 162 ? -17.716 4.768 18.642 1.00 97.88 162 GLU A N 1
ATOM 1246 C CA . GLU A 1 162 ? -19.181 4.781 18.679 1.00 97.88 162 GLU A CA 1
ATOM 1247 C C . GLU A 1 162 ? -19.769 3.429 19.088 1.00 97.88 162 GLU A C 1
ATOM 1249 O O . GLU A 1 162 ? -20.705 3.396 19.888 1.00 97.88 162 GLU A O 1
ATOM 1254 N N . ARG A 1 163 ? -19.196 2.320 18.601 1.00 97.69 163 ARG A N 1
ATOM 1255 C CA . ARG A 1 163 ? -19.603 0.968 19.012 1.00 97.69 163 ARG A CA 1
ATOM 1256 C C . ARG A 1 163 ? -19.409 0.746 20.509 1.00 97.69 163 ARG A C 1
ATOM 1258 O O . ARG A 1 163 ? -20.368 0.387 21.185 1.00 97.69 163 ARG A O 1
ATOM 1265 N N . VAL A 1 164 ? -18.224 1.056 21.034 1.00 98.06 164 VAL A N 1
ATOM 1266 C CA . VAL A 1 164 ? -17.938 0.934 22.475 1.00 98.06 164 VAL A CA 1
ATOM 1267 C C . VAL A 1 164 ? -18.875 1.819 23.302 1.00 98.06 164 VAL A C 1
ATOM 1269 O O . VAL A 1 164 ? -19.403 1.390 24.324 1.00 98.06 164 VAL A O 1
ATOM 1272 N N . ASN A 1 165 ? -19.148 3.045 22.853 1.00 96.75 165 ASN A N 1
ATOM 1273 C CA . ASN A 1 165 ? -20.099 3.923 23.532 1.00 96.75 165 ASN A CA 1
ATOM 1274 C C . ASN A 1 165 ? -21.532 3.374 23.526 1.00 96.75 165 ASN A C 1
ATOM 1276 O O . ASN A 1 165 ? -22.270 3.593 24.489 1.00 96.75 165 ASN A O 1
ATOM 1280 N N . ALA A 1 166 ? -21.954 2.710 22.449 1.00 97.69 166 ALA A N 1
ATOM 1281 C CA . ALA A 1 166 ? -23.265 2.076 22.374 1.00 97.69 166 ALA A CA 1
ATOM 1282 C C . ALA A 1 166 ? -23.363 0.882 23.336 1.00 97.69 166 ALA A C 1
ATOM 1284 O O . ALA A 1 166 ? -24.343 0.780 24.074 1.00 97.69 166 ALA A O 1
ATOM 1285 N N . GLU A 1 167 ? -22.328 0.041 23.382 1.00 97.69 167 GLU A N 1
ATOM 1286 C CA . GLU A 1 167 ? -22.217 -1.083 24.320 1.00 97.69 167 GLU A CA 1
ATOM 1287 C C . GLU A 1 167 ? -22.241 -0.599 25.773 1.00 97.69 167 GLU A C 1
ATOM 1289 O O . GLU A 1 167 ? -23.072 -1.050 26.558 1.00 97.69 167 GLU A O 1
ATOM 1294 N N . LEU A 1 168 ? -21.433 0.408 26.114 1.00 97.06 168 LEU A N 1
ATOM 1295 C CA . LEU A 1 168 ? -21.391 0.962 27.467 1.00 97.06 168 LEU A CA 1
ATOM 1296 C C . LEU A 1 168 ? -22.737 1.571 27.885 1.00 97.06 168 LEU A C 1
ATOM 1298 O O . LEU A 1 168 ? -23.174 1.408 29.024 1.00 97.06 168 LEU A O 1
ATOM 1302 N N . LYS A 1 169 ? -23.435 2.259 26.971 1.00 95.88 169 LYS A N 1
ATOM 1303 C CA . LYS A 1 169 ? -24.795 2.758 27.236 1.00 95.88 169 LYS A CA 1
ATOM 1304 C C . LYS A 1 169 ? -25.776 1.614 27.501 1.00 95.88 169 LYS A C 1
ATOM 1306 O O . LYS A 1 169 ? -26.624 1.757 28.383 1.00 95.88 169 LYS A O 1
ATOM 1311 N N . ALA A 1 170 ? -25.665 0.505 26.771 1.00 96.25 170 ALA A N 1
ATOM 1312 C CA . ALA A 1 170 ? -26.497 -0.676 26.980 1.00 96.25 170 ALA A CA 1
ATOM 1313 C C . ALA A 1 170 ? -26.203 -1.346 28.334 1.00 96.25 170 ALA A C 1
ATOM 1315 O O . ALA A 1 170 ? -27.139 -1.623 29.083 1.00 96.25 170 ALA A O 1
ATOM 1316 N N . GLU A 1 171 ? -24.928 -1.524 28.694 1.00 96.25 171 GLU A N 1
ATOM 1317 C CA . GLU A 1 171 ? -24.519 -2.066 29.997 1.00 96.25 171 GLU A CA 1
ATOM 1318 C C . GLU A 1 171 ? -25.005 -1.195 31.157 1.00 96.25 171 GLU A C 1
ATOM 1320 O O . GLU A 1 171 ? -25.590 -1.701 32.113 1.00 96.25 171 GLU A O 1
ATOM 1325 N N . VAL A 1 172 ? -24.841 0.129 31.063 1.00 90.81 172 VAL A N 1
ATOM 1326 C CA . VAL A 1 172 ? -25.357 1.065 32.074 1.00 90.81 172 VAL A CA 1
ATOM 1327 C C . VAL A 1 172 ? -26.879 0.966 32.194 1.00 90.81 172 VAL A C 1
ATOM 1329 O O . VAL A 1 172 ? -27.406 1.022 33.305 1.00 90.81 172 VAL A O 1
ATOM 1332 N N . GLY A 1 173 ? -27.592 0.805 31.076 1.00 89.69 173 GLY A N 1
ATOM 1333 C CA . GLY A 1 173 ? -29.034 0.557 31.078 1.00 89.69 173 GLY A CA 1
ATOM 1334 C C . GLY A 1 173 ? -29.401 -0.731 31.820 1.00 89.69 173 GLY A C 1
ATOM 1335 O O . GLY A 1 173 ? -30.261 -0.708 32.699 1.00 89.69 173 GLY A O 1
ATOM 1336 N N . ALA A 1 174 ? -28.704 -1.832 31.530 1.00 91.56 174 ALA A N 1
ATOM 1337 C CA . ALA A 1 174 ? -28.913 -3.118 32.193 1.00 91.56 174 ALA A CA 1
ATOM 1338 C C . ALA A 1 174 ? -28.619 -3.051 33.701 1.00 91.56 174 ALA A C 1
ATOM 1340 O O . ALA A 1 174 ? -29.412 -3.536 34.507 1.00 91.56 174 ALA A O 1
ATOM 1341 N N . LEU A 1 175 ? -27.528 -2.391 34.102 1.00 89.38 175 LEU A N 1
ATOM 1342 C CA . LEU A 1 175 ? -27.180 -2.196 35.512 1.00 89.38 175 LEU A CA 1
ATOM 1343 C C . LEU A 1 175 ? -28.252 -1.398 36.260 1.00 89.38 175 LEU A C 1
ATOM 1345 O O . LEU A 1 175 ? -28.628 -1.769 37.370 1.00 89.38 175 LEU A O 1
ATOM 1349 N N . ARG A 1 176 ? -28.785 -0.330 35.655 1.00 84.81 176 ARG A N 1
ATOM 1350 C CA . ARG A 1 176 ? -29.889 0.443 36.249 1.00 84.81 176 ARG A CA 1
ATOM 1351 C C . ARG A 1 176 ? -31.134 -0.414 36.456 1.00 84.81 176 ARG A C 1
ATOM 1353 O O . ARG A 1 176 ? -31.764 -0.301 37.506 1.00 84.81 176 ARG A O 1
ATOM 1360 N N . GLN A 1 177 ? -31.455 -1.284 35.498 1.00 85.75 177 GLN A N 1
ATOM 1361 C CA . GLN A 1 177 ? -32.590 -2.195 35.620 1.00 85.75 177 GLN A CA 1
ATOM 1362 C C . GLN A 1 177 ? -32.390 -3.193 36.766 1.00 85.75 177 GLN A C 1
ATOM 1364 O O . GLN A 1 177 ? -33.251 -3.285 37.633 1.00 85.75 177 GLN A O 1
ATOM 1369 N N . ILE A 1 178 ? -31.227 -3.855 36.838 1.00 87.69 178 ILE A N 1
ATOM 1370 C CA . ILE A 1 178 ? -30.892 -4.803 37.919 1.00 87.69 178 ILE A CA 1
ATOM 1371 C C . ILE A 1 178 ? -31.040 -4.145 39.295 1.00 87.69 178 ILE A C 1
ATOM 1373 O O . ILE A 1 178 ? -31.573 -4.746 40.228 1.00 87.69 178 ILE A O 1
ATOM 1377 N N . ILE A 1 179 ? -30.572 -2.905 39.429 1.00 82.62 179 ILE A N 1
ATOM 1378 C CA . ILE A 1 179 ? -30.652 -2.144 40.678 1.00 82.62 179 ILE A CA 1
ATOM 1379 C C . ILE A 1 179 ? -32.108 -1.830 41.035 1.00 82.62 179 ILE A C 1
ATOM 1381 O O . ILE A 1 179 ? -32.499 -2.015 42.187 1.00 82.62 179 ILE A O 1
ATOM 1385 N N . SER A 1 180 ? -32.911 -1.383 40.068 1.00 80.31 180 SER A N 1
ATOM 1386 C CA . SER A 1 180 ? -34.336 -1.103 40.280 1.00 80.31 180 SER A CA 1
ATOM 1387 C C . SER A 1 180 ? -35.116 -2.371 40.656 1.00 80.31 180 SER A C 1
ATOM 1389 O O . SER A 1 180 ? -35.888 -2.351 41.618 1.00 80.31 180 SER A O 1
ATOM 1391 N N . ASP A 1 181 ? -34.851 -3.495 39.985 1.00 83.25 181 ASP A N 1
ATOM 1392 C CA . ASP A 1 181 ? -35.470 -4.793 40.279 1.00 83.25 181 ASP A CA 1
ATOM 1393 C C . ASP A 1 181 ? -35.088 -5.280 41.685 1.00 83.25 181 ASP A C 1
ATOM 1395 O O . ASP A 1 181 ? -35.945 -5.696 42.468 1.00 83.25 181 ASP A O 1
ATOM 1399 N N . SER A 1 182 ? -33.805 -5.158 42.044 1.00 81.81 182 SER A N 1
ATOM 1400 C CA . SER A 1 182 ? -33.297 -5.523 43.372 1.00 81.81 182 SER A CA 1
ATOM 1401 C C . SER A 1 182 ? -33.938 -4.672 44.467 1.00 81.81 182 SER A C 1
ATOM 1403 O O . SER A 1 182 ? -34.400 -5.207 45.475 1.00 81.81 182 SER A O 1
ATOM 1405 N N . ALA A 1 183 ? -34.035 -3.358 44.262 1.00 75.12 183 ALA A N 1
ATOM 1406 C CA . ALA A 1 183 ? -34.700 -2.463 45.201 1.00 75.12 183 ALA A CA 1
ATOM 1407 C C . ALA A 1 183 ? -36.186 -2.817 45.374 1.00 75.12 183 ALA A C 1
ATOM 1409 O O . ALA A 1 183 ? -36.658 -2.936 46.507 1.00 75.12 183 ALA A O 1
ATOM 1410 N N . THR A 1 184 ? -36.882 -3.080 44.263 1.00 77.12 184 THR A N 1
ATOM 1411 C CA . THR A 1 184 ? -38.290 -3.502 44.259 1.00 77.12 184 THR A CA 1
ATOM 1412 C C . THR A 1 184 ? -38.480 -4.802 45.042 1.00 77.12 184 THR A C 1
ATOM 1414 O O . THR A 1 184 ? -39.405 -4.905 45.847 1.00 77.12 184 THR A O 1
ATOM 1417 N N . SER A 1 185 ? -37.575 -5.774 44.876 1.00 77.50 185 SER A N 1
ATOM 1418 C CA . SER A 1 185 ? -37.619 -7.053 45.601 1.00 77.50 185 SER A CA 1
ATOM 1419 C C . SER A 1 185 ? -37.463 -6.900 47.121 1.00 77.50 185 SER A C 1
ATOM 1421 O O . SER A 1 185 ? -38.066 -7.653 47.883 1.00 77.50 185 SER A O 1
ATOM 1423 N N . CYS A 1 186 ? -36.730 -5.878 47.567 1.00 72.06 186 CYS A N 1
ATOM 1424 C CA . CYS A 1 186 ? -36.551 -5.534 48.978 1.00 72.06 186 CYS A CA 1
ATOM 1425 C C . CYS A 1 186 ? -37.687 -4.656 49.542 1.00 72.06 186 CYS A C 1
ATOM 1427 O O . CYS A 1 186 ? -37.576 -4.161 50.663 1.00 72.06 186 CYS A O 1
ATOM 1429 N N . GLY A 1 187 ? -38.766 -4.428 48.783 1.00 66.50 187 GLY A N 1
ATOM 1430 C CA . GLY A 1 187 ? -39.896 -3.591 49.198 1.00 66.50 187 GLY A CA 1
ATOM 1431 C C . GLY A 1 187 ? -39.644 -2.083 49.090 1.00 66.50 187 GLY A C 1
ATOM 1432 O O . GLY A 1 187 ? -40.458 -1.296 49.572 1.00 66.50 187 GLY A O 1
ATOM 1433 N N . ALA A 1 188 ? -38.544 -1.664 48.457 1.00 64.12 188 ALA A N 1
ATOM 1434 C CA . ALA A 1 188 ? -38.247 -0.264 48.180 1.00 64.12 188 ALA A CA 1
ATOM 1435 C C . ALA A 1 188 ? -38.690 0.104 46.754 1.00 64.12 188 ALA A C 1
ATOM 1437 O O . ALA A 1 188 ? -38.327 -0.557 45.787 1.00 64.12 188 ALA A O 1
ATOM 1438 N N . ALA A 1 189 ? -39.446 1.192 46.594 1.00 59.41 189 ALA A N 1
ATOM 1439 C CA . ALA A 1 189 ? -39.774 1.723 45.272 1.00 59.41 189 ALA A CA 1
ATOM 1440 C C . ALA A 1 189 ? -38.657 2.671 44.809 1.00 59.41 189 ALA A C 1
ATOM 1442 O O . ALA A 1 189 ? -38.545 3.795 45.299 1.00 59.41 189 ALA A O 1
ATOM 1443 N N . VAL A 1 190 ? -37.823 2.214 43.876 1.00 61.81 190 VAL A N 1
ATOM 1444 C CA . VAL A 1 190 ? -36.713 2.993 43.308 1.00 61.81 190 VAL A CA 1
ATOM 1445 C C . VAL A 1 190 ? -36.948 3.126 41.805 1.00 61.81 190 VAL A C 1
ATOM 1447 O O . VAL A 1 190 ? -36.988 2.129 41.084 1.00 61.81 190 VAL A O 1
ATOM 1450 N N . SER A 1 191 ? -37.150 4.362 41.339 1.00 60.75 191 SER A N 1
ATOM 1451 C CA . SER A 1 191 ? -37.362 4.667 39.918 1.00 60.75 191 SER A CA 1
ATOM 1452 C C . SER A 1 191 ? -36.158 4.227 39.075 1.00 60.75 191 SER A C 1
ATOM 1454 O O . SER A 1 191 ? -35.011 4.412 39.477 1.00 60.75 191 SER A O 1
ATOM 1456 N N . VAL A 1 192 ? -36.396 3.712 37.866 1.00 56.94 192 VAL A N 1
ATOM 1457 C CA . VAL A 1 192 ? -35.330 3.393 36.889 1.00 56.94 192 VAL A CA 1
ATOM 1458 C C . VAL A 1 192 ? -34.552 4.662 36.474 1.00 56.94 192 VAL A C 1
ATOM 1460 O O . VAL A 1 192 ? -33.398 4.599 36.046 1.00 56.94 192 VAL A O 1
ATOM 1463 N N . GLU A 1 193 ? -35.150 5.841 36.686 1.00 58.62 193 GLU A N 1
ATOM 1464 C CA . GLU A 1 193 ? -34.516 7.158 36.550 1.00 58.62 193 GLU A CA 1
ATOM 1465 C C . GLU A 1 193 ? -33.870 7.665 37.850 1.00 58.62 193 GLU A C 1
ATOM 1467 O O . GLU A 1 193 ? -33.719 8.872 38.050 1.00 58.62 193 GLU A O 1
ATOM 1472 N N . CYS A 1 194 ? -33.475 6.780 38.767 1.00 61.09 194 CYS A N 1
ATOM 1473 C CA . CYS A 1 194 ? -32.725 7.212 39.937 1.00 61.09 194 CYS A CA 1
ATOM 1474 C C . CYS A 1 194 ? -31.423 7.897 39.511 1.00 61.09 194 CYS A C 1
ATOM 1476 O O . CYS A 1 194 ? -30.563 7.334 38.826 1.00 61.09 194 CYS A O 1
ATOM 1478 N N . THR A 1 195 ? -31.304 9.167 39.889 1.00 66.06 195 THR A N 1
ATOM 1479 C CA . THR A 1 195 ? -30.140 9.996 39.604 1.00 66.06 195 THR A CA 1
ATOM 1480 C C . THR A 1 195 ? -28.899 9.387 40.249 1.00 66.06 195 THR A C 1
ATOM 1482 O O . THR A 1 195 ? -28.956 8.812 41.336 1.00 66.06 195 THR A O 1
ATOM 1485 N N . LEU A 1 196 ? -27.744 9.539 39.592 1.00 68.62 196 LEU A N 1
ATOM 1486 C CA . LEU A 1 196 ? -26.445 9.128 40.146 1.00 68.62 196 LEU A CA 1
ATOM 1487 C C . LEU A 1 196 ? -26.224 9.681 41.560 1.00 68.62 196 LEU A C 1
ATOM 1489 O O . LEU A 1 196 ? -25.602 9.024 42.383 1.00 68.62 196 LEU A O 1
ATOM 1493 N N . ASP A 1 197 ? -26.759 10.866 41.847 1.00 71.19 197 ASP A N 1
ATOM 1494 C CA . ASP A 1 197 ? -26.711 11.467 43.176 1.00 71.19 197 ASP A CA 1
ATOM 1495 C C . ASP A 1 197 ? -27.493 10.674 44.224 1.00 71.19 197 ASP A C 1
ATOM 1497 O O . ASP A 1 197 ? -26.966 10.417 45.301 1.00 71.19 197 ASP A O 1
ATOM 1501 N N . PHE A 1 198 ? -28.693 10.186 43.899 1.00 71.56 198 PHE A N 1
ATOM 1502 C CA . PHE A 1 198 ? -29.431 9.294 44.794 1.00 71.56 198 PHE A CA 1
ATOM 1503 C C . PHE A 1 198 ? -28.647 7.997 45.054 1.00 71.56 198 PHE A C 1
ATOM 1505 O O . PHE A 1 198 ? -28.505 7.562 46.196 1.00 71.56 198 PHE A O 1
ATOM 1512 N N . MET A 1 199 ? -28.048 7.423 44.006 1.00 73.19 199 MET A N 1
ATOM 1513 C CA . MET A 1 199 ? -27.245 6.199 44.108 1.00 73.19 199 MET A CA 1
ATOM 1514 C C . MET A 1 199 ? -25.983 6.361 44.965 1.00 73.19 199 MET A C 1
ATOM 1516 O O . MET A 1 199 ? -25.581 5.406 45.625 1.00 73.19 199 MET A O 1
ATOM 1520 N N . LYS A 1 200 ? -25.374 7.554 45.016 1.00 77.12 200 LYS A N 1
ATOM 1521 C CA . LYS A 1 200 ? -24.239 7.832 45.919 1.00 77.12 200 LYS A CA 1
ATOM 1522 C C . LYS A 1 200 ? -24.630 7.760 47.394 1.00 77.12 200 LYS A C 1
ATOM 1524 O O . LYS A 1 200 ? -23.796 7.404 48.221 1.00 77.12 200 LYS A O 1
ATOM 1529 N N . HIS A 1 201 ? -25.870 8.111 47.727 1.00 75.94 201 HIS A N 1
ATOM 1530 C CA . HIS A 1 201 ? -26.358 8.119 49.108 1.00 75.94 201 HIS A CA 1
ATOM 1531 C C . HIS A 1 201 ? -26.957 6.777 49.539 1.00 75.94 201 HIS A C 1
ATOM 1533 O O . HIS A 1 201 ? -27.018 6.490 50.733 1.00 75.94 201 HI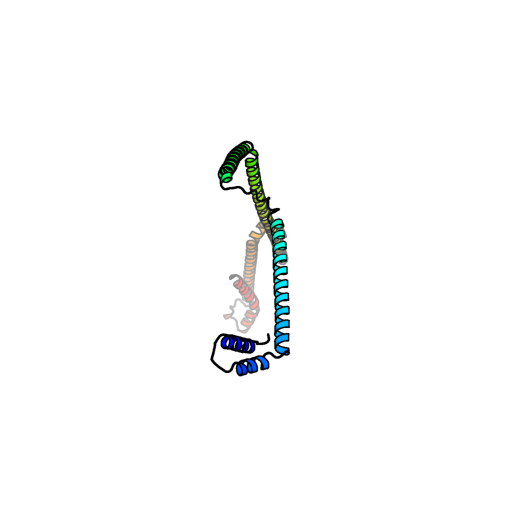S A O 1
ATOM 1539 N N . LEU A 1 202 ? -27.322 5.919 48.583 1.00 74.62 202 LEU A N 1
ATOM 1540 C CA . LEU A 1 202 ? -27.943 4.623 48.845 1.00 74.62 202 LEU A CA 1
ATOM 1541 C C . LEU A 1 202 ? -27.129 3.713 49.794 1.00 74.62 202 LEU A C 1
ATOM 1543 O O . LEU A 1 202 ? -27.737 3.172 50.716 1.00 74.62 202 LEU A O 1
ATOM 1547 N N . PRO A 1 203 ? -25.790 3.562 49.676 1.00 81.19 203 PRO A N 1
ATOM 1548 C CA . PRO A 1 203 ? -25.021 2.747 50.621 1.00 81.19 203 PRO A CA 1
ATOM 1549 C C . PRO A 1 203 ? -25.109 3.254 52.066 1.00 81.19 203 PRO A C 1
ATOM 1551 O O . PRO A 1 203 ? -25.177 2.457 52.998 1.00 81.19 203 PRO A O 1
ATOM 1554 N N . VAL A 1 204 ? -25.145 4.578 52.251 1.00 78.50 204 VAL A N 1
ATOM 1555 C CA . VAL A 1 204 ? -25.245 5.212 53.574 1.00 78.50 204 VAL A CA 1
A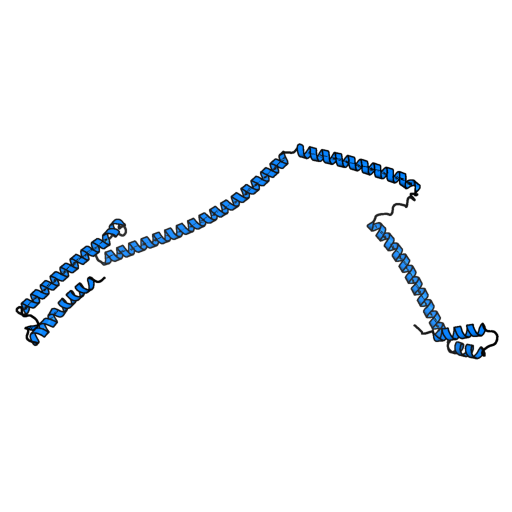TOM 1556 C C . VAL A 1 204 ? -26.632 4.981 54.174 1.00 78.50 204 VAL A C 1
ATOM 1558 O O . VAL A 1 204 ? -26.744 4.630 55.349 1.00 78.50 204 VAL A O 1
ATOM 1561 N N . GLU A 1 205 ? -27.686 5.110 53.368 1.00 79.25 205 GLU A N 1
ATOM 1562 C CA . GLU A 1 205 ? -29.060 4.836 53.804 1.00 79.25 205 GLU A CA 1
ATOM 1563 C C . GLU A 1 205 ? -29.273 3.352 54.136 1.00 79.25 205 GLU A C 1
ATOM 1565 O O . GLU A 1 205 ? -29.829 3.031 55.187 1.00 79.25 205 GLU A O 1
ATOM 1570 N N . ILE A 1 206 ? -28.760 2.433 53.307 1.00 81.94 206 ILE A N 1
ATOM 1571 C CA . ILE A 1 206 ? -28.802 0.986 53.579 1.00 81.94 206 ILE A CA 1
ATOM 1572 C C . ILE A 1 206 ? -28.088 0.675 54.896 1.00 81.94 206 ILE A C 1
ATOM 1574 O O . ILE A 1 206 ? -28.642 -0.023 55.747 1.00 81.94 206 ILE A O 1
ATOM 1578 N N . PHE A 1 207 ? -26.891 1.228 55.104 1.00 82.12 207 PHE A N 1
ATOM 1579 C CA . PHE A 1 207 ? -26.145 1.043 56.346 1.00 82.12 207 PHE A CA 1
ATOM 1580 C C . PHE A 1 207 ? -26.919 1.570 57.565 1.00 82.12 207 PHE A C 1
ATOM 1582 O O . PHE A 1 207 ? -26.984 0.902 58.600 1.00 82.12 207 PHE A O 1
ATOM 1589 N N . SER A 1 208 ? -27.556 2.736 57.434 1.00 82.06 208 SER A N 1
ATOM 1590 C CA . SER A 1 208 ? -28.396 3.341 58.474 1.00 82.06 208 SER A CA 1
ATOM 1591 C C . SER A 1 208 ? -29.592 2.455 58.837 1.00 82.06 208 SER A C 1
ATOM 1593 O O . SER A 1 208 ? -29.843 2.205 60.019 1.00 82.06 208 SER A O 1
ATOM 1595 N N . VAL A 1 209 ? -30.307 1.919 57.842 1.00 84.50 209 VAL A N 1
ATOM 1596 C CA . VAL A 1 209 ? -31.448 1.012 58.057 1.00 84.50 209 VAL A CA 1
ATOM 1597 C C . VAL A 1 209 ? -31.001 -0.306 58.692 1.00 84.50 209 VAL A C 1
ATOM 1599 O O . VAL A 1 209 ? -31.602 -0.730 59.679 1.00 84.50 209 VAL A O 1
ATOM 1602 N N . ILE A 1 210 ? -29.927 -0.927 58.192 1.00 85.06 210 ILE A N 1
ATOM 1603 C 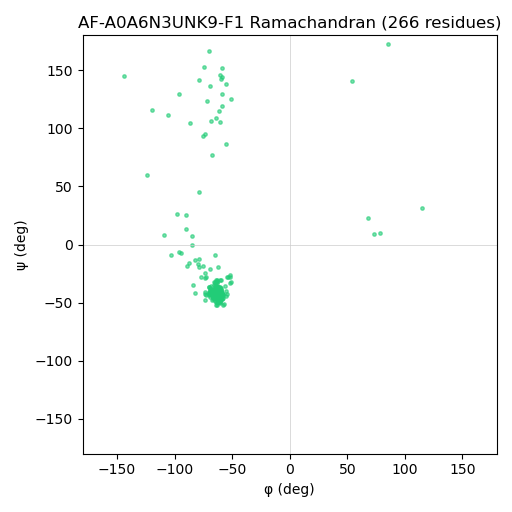CA . ILE A 1 210 ? -29.378 -2.169 58.761 1.00 85.06 210 ILE A CA 1
ATOM 1604 C C . ILE A 1 210 ? -28.967 -1.957 60.219 1.00 85.06 210 ILE A C 1
ATOM 1606 O O . ILE A 1 210 ? -29.286 -2.785 61.070 1.00 85.06 210 ILE A O 1
ATOM 1610 N N . SER A 1 211 ? -28.316 -0.835 60.527 1.00 85.81 211 SER A N 1
ATOM 1611 C CA . SER A 1 211 ? -27.906 -0.501 61.895 1.00 85.81 211 SER A CA 1
ATOM 1612 C C . SER A 1 211 ? -29.111 -0.364 62.830 1.00 85.81 211 SER A C 1
ATOM 1614 O O . SER A 1 211 ? -29.113 -0.928 63.921 1.00 85.81 211 SER A O 1
ATOM 1616 N N . LYS A 1 212 ? -30.179 0.316 62.388 1.00 86.94 212 LYS A N 1
ATOM 1617 C CA . LYS A 1 212 ? -31.428 0.439 63.163 1.00 86.94 212 LYS A CA 1
ATOM 1618 C C . LYS A 1 212 ? -32.095 -0.916 63.401 1.00 86.94 212 LYS A C 1
ATOM 1620 O O . LYS A 1 212 ? -32.511 -1.191 64.522 1.00 86.94 212 LYS A O 1
ATOM 1625 N N . LEU A 1 213 ? -32.179 -1.762 62.372 1.00 86.38 213 LEU A N 1
ATOM 1626 C CA . LEU A 1 213 ? -32.764 -3.102 62.484 1.00 86.38 213 LEU A CA 1
ATOM 1627 C C . LEU A 1 213 ? -31.949 -4.007 63.415 1.00 86.38 213 LEU A C 1
ATOM 1629 O O . LEU A 1 213 ? -32.534 -4.730 64.217 1.00 86.38 213 LEU A O 1
ATOM 1633 N N . ARG A 1 214 ? -30.614 -3.939 63.354 1.00 87.44 214 ARG A N 1
ATOM 1634 C CA . ARG A 1 214 ? -29.730 -4.670 64.274 1.00 87.44 214 ARG A CA 1
ATOM 1635 C C . ARG A 1 214 ? -29.936 -4.235 65.721 1.00 87.44 214 ARG A C 1
ATOM 1637 O O . ARG A 1 214 ? -30.062 -5.099 66.581 1.00 87.44 214 ARG A O 1
ATOM 1644 N N . ASN A 1 215 ? -30.040 -2.932 65.975 1.00 88.56 215 ASN A N 1
ATOM 1645 C CA . ASN A 1 215 ? -30.301 -2.417 67.320 1.00 88.56 215 ASN A CA 1
ATOM 1646 C C . ASN A 1 215 ? -31.667 -2.874 67.844 1.00 88.56 215 ASN A C 1
ATOM 1648 O O . ASN A 1 215 ? -31.745 -3.399 68.948 1.00 88.56 215 ASN A O 1
ATOM 1652 N N . ALA A 1 216 ? -32.723 -2.764 67.034 1.00 89.38 216 ALA A N 1
ATOM 1653 C CA . ALA A 1 216 ? -34.055 -3.231 67.419 1.00 89.38 216 ALA A CA 1
ATOM 1654 C C . ALA A 1 216 ? -34.084 -4.747 67.698 1.00 89.38 216 ALA A C 1
ATOM 1656 O O . ALA A 1 216 ? -34.733 -5.201 68.639 1.00 89.38 216 ALA A O 1
ATOM 1657 N N . LEU A 1 217 ? -33.355 -5.540 66.905 1.00 88.69 217 LEU A N 1
ATOM 1658 C CA . LEU A 1 217 ? -33.220 -6.978 67.133 1.00 88.69 217 LEU A CA 1
ATOM 1659 C C . LEU A 1 217 ? -32.437 -7.284 68.419 1.00 88.69 217 LEU A C 1
ATOM 1661 O O . LEU A 1 217 ? -32.813 -8.201 69.147 1.00 88.69 217 LEU A O 1
ATOM 1665 N N . ALA A 1 218 ? -31.384 -6.518 68.716 1.00 88.62 218 ALA A N 1
ATOM 1666 C CA . ALA A 1 218 ? -30.625 -6.642 69.958 1.00 88.62 218 ALA A CA 1
ATOM 1667 C C . ALA A 1 218 ? -31.497 -6.327 71.183 1.00 88.62 218 ALA A C 1
ATOM 1669 O O . ALA A 1 218 ? -31.561 -7.137 72.104 1.00 88.62 218 ALA A O 1
ATOM 1670 N N . GLU A 1 219 ? -32.247 -5.222 71.148 1.00 91.88 219 GLU A N 1
ATOM 1671 C CA . GLU A 1 219 ? -33.198 -4.845 72.202 1.00 91.88 219 GLU A CA 1
ATOM 1672 C C . GLU A 1 219 ? -34.276 -5.921 72.408 1.00 91.88 219 GLU A C 1
ATOM 1674 O O . GLU A 1 219 ? -34.583 -6.292 73.541 1.00 91.88 219 GLU A O 1
ATOM 1679 N N . CYS A 1 220 ? -34.815 -6.486 71.321 1.00 90.31 220 CYS A N 1
ATOM 1680 C CA . CYS A 1 220 ? -35.780 -7.582 71.395 1.00 90.31 220 CYS A CA 1
ATOM 1681 C C . CYS A 1 220 ? -35.170 -8.847 72.022 1.00 90.31 220 CYS A C 1
ATOM 1683 O O . CYS A 1 220 ? -35.818 -9.505 72.836 1.00 90.31 220 CYS A O 1
ATOM 1685 N N . ALA A 1 221 ? -33.928 -9.192 71.668 1.00 88.19 221 ALA A N 1
ATOM 1686 C CA . ALA A 1 221 ? -33.221 -10.343 72.228 1.00 88.19 221 ALA A CA 1
ATOM 1687 C C . ALA A 1 221 ? -32.873 -10.151 73.716 1.00 88.19 221 ALA A C 1
ATOM 1689 O O . ALA A 1 221 ? -32.931 -11.110 74.489 1.00 88.19 221 ALA A O 1
ATOM 1690 N N . ASP A 1 222 ? -32.533 -8.928 74.130 1.00 89.19 222 ASP A N 1
ATOM 1691 C CA . ASP A 1 222 ? -32.320 -8.568 75.533 1.00 89.19 222 ASP A CA 1
ATOM 1692 C C . ASP A 1 222 ? -33.627 -8.640 76.335 1.00 89.19 222 ASP A C 1
ATOM 1694 O O . ASP A 1 222 ? -33.651 -9.253 77.404 1.00 89.19 222 ASP A O 1
ATOM 1698 N N . SER A 1 223 ? -34.725 -8.098 75.798 1.00 92.50 223 SER A N 1
ATOM 1699 C CA . SER A 1 223 ? -36.049 -8.166 76.431 1.00 92.50 223 SER A CA 1
ATOM 1700 C C . SER A 1 223 ? -36.510 -9.610 76.617 1.00 92.50 223 SER A C 1
ATOM 1702 O O . SER A 1 223 ? -36.884 -10.004 77.721 1.00 92.50 223 SER A O 1
ATOM 1704 N N . LEU A 1 224 ? -36.414 -10.428 75.564 1.00 88.50 224 LEU A N 1
ATOM 1705 C CA . LEU A 1 224 ? -36.819 -11.832 75.603 1.00 88.50 224 LEU A CA 1
ATOM 1706 C C . LEU A 1 224 ? -35.949 -12.640 76.577 1.00 88.50 224 LEU A C 1
ATOM 1708 O O . LEU A 1 224 ? -36.462 -13.463 77.330 1.00 88.50 224 LEU A O 1
ATOM 1712 N N . HIS A 1 225 ? -34.642 -12.366 76.639 1.00 87.25 225 HIS A N 1
ATOM 1713 C CA . HIS A 1 225 ? -33.767 -12.966 77.648 1.00 87.25 225 HIS A CA 1
ATOM 1714 C C . HIS A 1 225 ? -34.178 -12.585 79.082 1.00 87.25 225 HIS A C 1
ATOM 1716 O O . HIS A 1 225 ? -34.161 -13.436 79.973 1.00 87.25 225 HIS A O 1
ATOM 1722 N N . GLY A 1 226 ? -34.588 -11.332 79.305 1.00 86.75 226 GLY A N 1
ATOM 1723 C CA . GLY A 1 226 ? -35.108 -10.861 80.590 1.00 86.75 226 GLY A CA 1
ATOM 1724 C C . GLY A 1 226 ? -36.412 -11.552 81.001 1.00 86.75 226 GLY A C 1
ATOM 1725 O O . GLY A 1 226 ? -36.523 -12.033 82.129 1.00 86.75 226 GLY A O 1
ATOM 1726 N N . GLU A 1 227 ? -37.371 -11.673 80.080 1.00 88.69 227 GLU A N 1
ATOM 1727 C CA . GLU A 1 227 ? -38.626 -12.411 80.299 1.00 88.69 227 GLU A CA 1
ATOM 1728 C C . GLU A 1 227 ? -38.366 -13.884 80.632 1.00 88.69 227 GLU A C 1
ATOM 1730 O O . GLU A 1 227 ? -38.978 -14.450 81.543 1.00 88.69 227 GLU A O 1
ATOM 1735 N N . MET A 1 228 ? -37.401 -14.493 79.941 1.00 86.62 228 MET A N 1
ATOM 1736 C CA . MET A 1 228 ? -36.968 -15.860 80.198 1.00 86.62 228 MET A CA 1
ATOM 1737 C C . MET A 1 228 ? -36.383 -16.012 81.601 1.00 86.62 228 MET A C 1
ATOM 1739 O O . MET A 1 228 ? -36.798 -16.902 82.338 1.00 86.62 228 MET A O 1
ATOM 1743 N N . LEU A 1 229 ? -35.494 -15.118 82.033 1.00 84.81 229 LEU A N 1
ATOM 1744 C CA . LEU A 1 229 ? -34.993 -15.131 83.411 1.00 84.81 229 LEU A CA 1
ATOM 1745 C C . LEU A 1 229 ? -36.128 -14.967 84.433 1.00 84.81 229 LEU A C 1
ATOM 1747 O O . LEU A 1 229 ? -36.144 -15.662 85.449 1.00 84.81 229 LEU A O 1
ATOM 1751 N N . GLN A 1 230 ? -37.119 -14.116 84.155 1.00 87.50 230 GLN A N 1
ATOM 1752 C CA . GLN A 1 230 ? -38.271 -13.920 85.035 1.00 87.50 230 GLN A CA 1
ATOM 1753 C C . GLN A 1 230 ? -39.158 -15.175 85.139 1.00 87.50 230 GLN A C 1
ATOM 1755 O O . GLN A 1 230 ? -39.583 -15.525 86.243 1.00 87.50 230 GLN A O 1
ATOM 1760 N N . LYS A 1 231 ? -39.384 -15.894 84.029 1.00 88.44 231 LYS A N 1
ATOM 1761 C CA . LYS A 1 231 ? -40.120 -17.175 83.992 1.00 88.44 231 LYS A CA 1
ATOM 1762 C C . LYS A 1 231 ? -39.509 -18.223 84.929 1.00 88.44 231 LYS A C 1
ATOM 1764 O O . LYS A 1 231 ? -40.245 -18.978 85.559 1.00 88.44 231 LYS A O 1
ATOM 1769 N N . PHE A 1 232 ? -38.183 -18.236 85.061 1.00 87.69 232 PHE A N 1
ATOM 1770 C CA . PHE A 1 232 ? -37.446 -19.150 85.943 1.00 87.69 232 PHE A CA 1
ATOM 1771 C C . PHE A 1 232 ? -37.069 -18.519 87.295 1.00 87.69 232 PHE A C 1
ATOM 1773 O O . PHE A 1 232 ? -36.102 -18.923 87.940 1.00 87.69 232 PHE A O 1
ATOM 1780 N N . GLY A 1 233 ? -37.835 -17.522 87.751 1.00 84.38 233 GLY A N 1
ATOM 1781 C CA . GLY A 1 233 ? -37.691 -16.945 89.090 1.00 84.38 233 GLY A CA 1
ATOM 1782 C C . GLY A 1 233 ? -36.393 -16.162 89.309 1.00 84.38 233 GLY A C 1
ATOM 1783 O O . GLY A 1 233 ? -35.956 -16.023 90.449 1.00 84.38 233 GLY A O 1
ATOM 1784 N N . GLY A 1 234 ? -35.758 -15.680 88.238 1.00 83.00 234 GLY A N 1
ATOM 1785 C CA . GLY A 1 234 ? -34.496 -14.939 88.280 1.00 83.00 234 GLY A CA 1
ATOM 1786 C C . GLY A 1 234 ? -33.266 -15.796 88.588 1.00 83.00 234 GLY A C 1
ATOM 1787 O O . GLY A 1 234 ? -32.198 -15.240 88.831 1.00 83.00 234 GLY A O 1
ATOM 1788 N N . GLN A 1 235 ? -33.398 -17.126 88.602 1.00 82.19 235 GLN A N 1
ATOM 1789 C CA . GLN A 1 235 ? -32.271 -18.030 88.824 1.00 82.19 235 GLN A CA 1
ATOM 1790 C C . GLN A 1 235 ? -31.320 -17.995 87.626 1.00 82.19 235 GLN A C 1
ATOM 1792 O O . GLN A 1 235 ? -31.759 -18.031 86.475 1.00 82.19 235 GLN A O 1
ATOM 1797 N N . LEU A 1 236 ? -30.014 -17.943 87.891 1.00 84.12 236 LEU A N 1
ATOM 1798 C CA . LEU A 1 236 ? -29.010 -18.107 86.845 1.00 84.12 236 LEU A CA 1
ATOM 1799 C C . LEU A 1 236 ? -28.921 -19.585 86.438 1.00 84.12 236 LEU A C 1
ATOM 1801 O O . LEU A 1 236 ? -29.174 -20.458 87.271 1.00 84.12 236 LEU A O 1
ATOM 1805 N N . PRO A 1 237 ? -28.523 -19.901 85.191 1.00 83.19 237 PRO A N 1
ATOM 1806 C CA . PRO A 1 237 ? -28.458 -21.282 84.699 1.00 83.19 237 PRO A CA 1
ATOM 1807 C C . PRO A 1 237 ? -27.615 -22.226 85.569 1.00 83.19 237 PRO A C 1
ATOM 1809 O O . PRO A 1 237 ? -27.869 -23.431 85.609 1.00 83.19 237 PRO A O 1
ATOM 1812 N N . ASP A 1 238 ? -26.619 -21.689 86.274 1.00 85.62 238 ASP A N 1
ATOM 1813 C CA . ASP A 1 238 ? -25.735 -22.449 87.160 1.00 85.62 238 ASP A CA 1
ATOM 1814 C C . ASP A 1 238 ? -26.357 -22.780 88.523 1.00 85.62 238 ASP A C 1
ATOM 1816 O O . ASP A 1 238 ? -25.950 -23.758 89.148 1.00 85.62 238 ASP A O 1
ATOM 1820 N N . ASP A 1 239 ? -27.405 -22.056 88.920 1.00 87.19 239 ASP A N 1
ATOM 1821 C CA . ASP A 1 239 ? -28.153 -22.279 90.161 1.00 87.19 239 ASP A CA 1
ATOM 1822 C C . ASP A 1 239 ? -29.413 -23.143 89.947 1.00 87.19 239 ASP A C 1
ATOM 1824 O O . ASP A 1 239 ? -30.093 -23.526 90.903 1.00 87.19 239 ASP A O 1
ATOM 1828 N N . MET A 1 240 ? -29.745 -23.464 88.692 1.00 88.94 240 MET A N 1
ATOM 1829 C CA . MET A 1 240 ? -30.928 -24.251 88.341 1.00 88.94 240 MET A CA 1
ATOM 1830 C C . MET A 1 240 ? -30.714 -25.754 88.559 1.00 88.94 240 MET A C 1
ATOM 1832 O O . MET A 1 240 ? -29.680 -26.327 88.211 1.00 88.94 240 MET A O 1
ATOM 1836 N N . HIS A 1 241 ? -31.754 -26.445 89.037 1.00 91.00 241 HIS A N 1
ATOM 1837 C CA . HIS A 1 241 ? -31.771 -27.910 89.064 1.00 91.00 241 HIS A CA 1
ATOM 1838 C C . HIS A 1 241 ? -31.611 -28.476 87.632 1.00 91.00 241 HIS A C 1
ATOM 1840 O O . HIS A 1 241 ? -32.195 -27.916 86.700 1.00 91.00 241 HIS A O 1
ATOM 1846 N N . PRO A 1 242 ? -30.908 -29.610 87.415 1.00 89.69 242 PRO A N 1
ATOM 1847 C CA . PRO A 1 242 ? -30.593 -30.116 86.071 1.00 89.69 242 PRO A CA 1
ATOM 1848 C C . PRO A 1 242 ? -31.787 -30.292 85.121 1.00 89.69 242 PRO A C 1
ATOM 1850 O O . PRO A 1 242 ? -31.631 -30.210 83.906 1.00 89.69 242 PRO A O 1
ATOM 1853 N N . VAL A 1 243 ? -32.983 -30.546 85.657 1.00 89.19 243 VAL A N 1
ATOM 1854 C CA . VAL A 1 243 ? -34.222 -30.659 84.867 1.00 89.19 243 VAL A CA 1
ATOM 1855 C C . VAL A 1 243 ? -34.696 -29.283 84.385 1.00 89.19 243 VAL A C 1
ATOM 1857 O O . VAL A 1 243 ? -34.935 -29.112 83.194 1.00 89.19 243 VAL A O 1
ATOM 1860 N N . THR A 1 244 ? -34.737 -28.294 85.278 1.00 86.75 244 THR A N 1
ATOM 1861 C CA . THR A 1 244 ? -35.097 -26.902 84.973 1.00 86.75 244 THR A CA 1
ATOM 1862 C C . THR A 1 244 ? -34.093 -26.258 84.019 1.00 86.75 244 THR A C 1
ATOM 1864 O O . THR A 1 244 ? -34.489 -25.564 83.090 1.00 86.75 244 THR A O 1
ATOM 1867 N N . ARG A 1 245 ? -32.796 -26.561 84.175 1.00 88.06 245 ARG A N 1
ATOM 1868 C CA . ARG A 1 245 ? -31.739 -26.086 83.270 1.00 88.06 245 ARG A CA 1
ATOM 1869 C C . ARG A 1 245 ? -31.943 -26.572 81.833 1.00 88.06 245 ARG A C 1
ATOM 1871 O O . ARG A 1 245 ? -31.810 -25.793 80.903 1.00 88.06 245 ARG A O 1
ATOM 1878 N N . ARG A 1 246 ? -32.338 -27.836 81.637 1.00 88.31 246 ARG A N 1
ATOM 1879 C CA . ARG A 1 246 ? -32.630 -28.375 80.293 1.00 88.31 246 ARG A CA 1
ATOM 1880 C C . ARG A 1 246 ? -33.834 -27.708 79.627 1.00 88.31 246 ARG A C 1
ATOM 1882 O O . ARG A 1 246 ? -33.868 -27.621 78.403 1.00 88.31 246 ARG A O 1
ATOM 1889 N N . GLU A 1 247 ? -34.833 -27.305 80.406 1.00 87.88 247 GLU A N 1
ATOM 1890 C CA . GLU A 1 247 ? -35.988 -26.555 79.897 1.00 87.88 247 GLU A CA 1
ATOM 1891 C C . GLU A 1 247 ? -35.603 -25.111 79.566 1.00 87.88 247 GLU A C 1
ATOM 1893 O O . GLU A 1 247 ? -35.941 -24.633 78.487 1.00 87.88 247 GLU A O 1
ATOM 1898 N N . TYR A 1 248 ? -34.810 -24.465 80.425 1.00 88.75 248 TYR A N 1
ATOM 1899 C CA . TYR A 1 248 ? -34.230 -23.149 80.160 1.00 88.75 248 TYR A CA 1
ATOM 1900 C C . TYR A 1 248 ? -33.397 -23.138 78.872 1.00 88.75 248 TYR A C 1
ATOM 1902 O O . TYR A 1 248 ? -33.639 -22.310 78.001 1.00 88.75 248 TYR A O 1
ATOM 1910 N N . ASP A 1 249 ? -32.467 -24.083 78.715 1.00 89.12 249 ASP A N 1
ATOM 1911 C CA . ASP A 1 249 ? -31.587 -24.168 77.543 1.00 89.12 249 ASP A CA 1
ATOM 1912 C C . ASP A 1 249 ? -32.379 -24.398 76.246 1.00 89.12 249 ASP A C 1
ATOM 1914 O O . ASP A 1 249 ? -32.031 -23.853 75.198 1.00 89.12 249 ASP A O 1
ATOM 1918 N N . ARG A 1 250 ? -33.466 -25.182 76.309 1.00 88.81 250 ARG A N 1
ATOM 1919 C CA . ARG A 1 250 ? -34.359 -25.409 75.165 1.00 88.81 250 ARG A CA 1
ATOM 1920 C C . ARG A 1 250 ? -35.065 -24.122 74.755 1.00 88.81 250 ARG A C 1
ATOM 1922 O O . ARG A 1 250 ? -35.066 -23.793 73.574 1.00 88.81 250 ARG A O 1
ATOM 1929 N N . ASP A 1 251 ? -35.644 -23.414 75.716 1.00 87.44 251 ASP A N 1
ATOM 1930 C CA . ASP A 1 251 ? -36.398 -22.193 75.444 1.00 87.44 251 ASP A CA 1
ATOM 1931 C C . ASP A 1 251 ? -35.465 -21.020 75.058 1.00 87.44 251 ASP A C 1
ATOM 1933 O O . ASP A 1 251 ? -35.848 -20.138 74.296 1.00 87.44 251 ASP A O 1
ATOM 1937 N N . MET A 1 252 ? -34.213 -21.017 75.533 1.00 89.19 252 MET A N 1
ATOM 1938 C CA . MET A 1 252 ? -33.199 -20.007 75.200 1.00 89.19 252 MET A CA 1
ATOM 1939 C C . MET A 1 252 ? -32.478 -20.245 73.868 1.00 89.19 252 MET A C 1
ATOM 1941 O O . MET A 1 252 ? -31.805 -19.334 73.379 1.00 89.19 252 MET A O 1
ATOM 1945 N N . ALA A 1 253 ? -32.599 -21.433 73.270 1.00 87.44 253 ALA A N 1
ATOM 1946 C CA . ALA A 1 253 ? -31.860 -21.809 72.065 1.00 87.44 253 ALA A CA 1
ATOM 1947 C C . ALA A 1 253 ? -32.067 -20.820 70.901 1.00 87.44 253 ALA A C 1
ATOM 1949 O O . ALA A 1 253 ? -31.110 -20.459 70.214 1.00 87.44 253 ALA A O 1
ATOM 1950 N N . GLU A 1 254 ? -33.293 -20.325 70.715 1.00 82.94 254 GLU A N 1
ATOM 1951 C CA . GLU A 1 254 ? -33.618 -19.352 69.664 1.00 82.94 254 GLU A CA 1
ATOM 1952 C C . GLU A 1 254 ? -32.998 -17.973 69.939 1.00 82.94 254 GLU A C 1
ATOM 1954 O O . GLU A 1 254 ? -32.430 -17.353 69.040 1.00 82.94 254 GLU A O 1
ATOM 1959 N N . VAL A 1 255 ? -33.007 -17.518 71.196 1.00 84.81 255 VAL A N 1
ATOM 1960 C CA . VAL A 1 255 ? -32.409 -16.234 71.611 1.00 84.81 255 VAL A CA 1
ATOM 1961 C C . VAL A 1 255 ? -30.890 -16.253 71.444 1.00 84.81 255 VAL A C 1
ATOM 1963 O O . VAL A 1 255 ? -30.293 -15.275 70.986 1.00 84.81 255 VAL A O 1
ATOM 1966 N N . VAL A 1 256 ? -30.258 -17.380 71.779 1.00 84.94 256 VAL A N 1
ATOM 1967 C CA . VAL A 1 256 ? -28.823 -17.602 71.559 1.00 84.94 256 VAL A CA 1
ATOM 1968 C C . VAL A 1 256 ? -28.502 -17.584 70.063 1.00 84.94 256 VAL A C 1
ATOM 1970 O O . VAL A 1 256 ? -27.524 -16.951 69.665 1.00 84.94 256 VAL A O 1
ATOM 1973 N N . GLY A 1 257 ? -29.350 -18.194 69.229 1.00 84.06 257 GLY A N 1
ATOM 1974 C CA . GLY A 1 257 ? -29.240 -18.126 67.770 1.00 84.06 257 GLY A CA 1
ATOM 1975 C C . GLY A 1 257 ? -29.308 -16.691 67.233 1.00 84.06 257 GLY A C 1
ATOM 1976 O O . GLY A 1 257 ? -28.444 -16.283 66.456 1.00 84.06 257 GLY A O 1
ATOM 1977 N N . CYS A 1 258 ? -30.269 -15.893 67.704 1.00 82.44 258 CYS A N 1
ATOM 1978 C CA . CYS A 1 258 ? -30.401 -14.480 67.332 1.00 82.44 258 CYS A CA 1
ATOM 1979 C C . CYS A 1 258 ? -29.178 -13.642 67.745 1.00 82.44 258 CYS A C 1
ATOM 1981 O O . CYS A 1 258 ? -28.679 -12.848 66.946 1.00 82.44 258 CYS A O 1
ATOM 1983 N N . ARG A 1 259 ? -28.639 -13.840 68.958 1.00 83.88 259 ARG A N 1
ATOM 1984 C CA . ARG A 1 259 ? -27.410 -13.153 69.403 1.00 83.88 259 ARG A CA 1
ATOM 1985 C C . ARG A 1 259 ? -26.180 -13.565 68.598 1.00 83.88 259 ARG A C 1
ATOM 1987 O O . ARG A 1 259 ? -25.360 -12.714 68.267 1.00 83.88 259 ARG A O 1
ATOM 1994 N N . ALA A 1 260 ? -26.054 -14.848 68.263 1.00 84.19 260 ALA A N 1
ATOM 1995 C CA . ALA A 1 260 ? -24.955 -15.332 67.433 1.00 84.19 260 ALA A CA 1
ATOM 1996 C C . ALA A 1 260 ? -24.991 -14.699 66.031 1.00 84.19 260 ALA A C 1
ATOM 1998 O O . ALA A 1 260 ? -23.953 -14.275 65.523 1.00 84.19 260 ALA A O 1
ATOM 1999 N N . ALA A 1 261 ? -26.182 -14.562 65.440 1.00 79.62 261 ALA A N 1
ATOM 2000 C CA . ALA A 1 261 ? -26.365 -13.897 64.151 1.00 79.62 261 ALA A CA 1
ATOM 2001 C C . ALA A 1 261 ? -26.015 -12.395 64.197 1.00 79.62 261 ALA A C 1
ATOM 2003 O O . ALA A 1 261 ? -25.438 -11.873 63.243 1.00 79.62 261 ALA A O 1
ATOM 2004 N N . LEU A 1 262 ? -26.303 -11.705 65.309 1.00 80.75 262 LEU A N 1
ATOM 2005 C CA . LEU A 1 262 ? -25.894 -10.309 65.518 1.00 80.75 262 LEU A CA 1
ATOM 2006 C C . LEU A 1 262 ? -24.363 -10.157 65.587 1.00 80.75 262 LEU A C 1
ATOM 2008 O O . LEU A 1 262 ? -23.822 -9.239 64.976 1.00 80.75 262 LEU A O 1
ATOM 2012 N N . GLY A 1 263 ? -23.662 -11.081 66.258 1.00 72.56 263 GLY A N 1
ATOM 2013 C CA . GLY A 1 263 ? -22.198 -11.043 66.409 1.00 72.56 263 GLY A CA 1
ATOM 2014 C C . GLY A 1 263 ? -21.399 -11.397 65.146 1.00 72.56 263 GLY A C 1
ATOM 2015 O O . GLY A 1 263 ? -20.268 -10.947 64.986 1.00 72.56 263 GLY A O 1
ATOM 2016 N N . GLN A 1 264 ? -21.970 -12.165 64.212 1.00 66.38 264 GLN A N 1
ATOM 2017 C CA . GLN A 1 264 ? -21.310 -12.498 62.936 1.00 66.38 264 GLN A CA 1
ATOM 2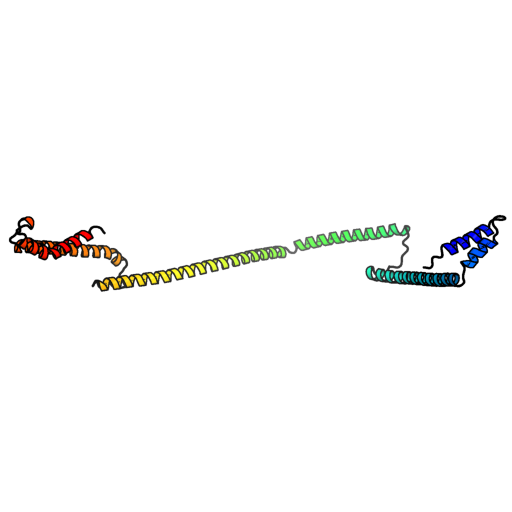018 C C . GLN A 1 264 ? -21.305 -11.332 61.931 1.00 66.38 264 GLN A C 1
ATOM 2020 O O . GLN A 1 264 ? -20.513 -11.326 60.992 1.00 66.38 264 GLN A O 1
ATOM 2025 N N . GLY A 1 265 ? -22.168 -10.331 62.124 1.00 56.22 265 GLY A N 1
ATOM 2026 C CA . GLY A 1 265 ? -22.334 -9.197 61.213 1.00 56.22 265 GLY A CA 1
ATOM 2027 C C . GLY A 1 265 ? -21.372 -8.018 61.413 1.00 56.22 265 GLY A C 1
ATOM 2028 O O . GLY A 1 265 ? -21.506 -7.038 60.679 1.00 56.22 265 GLY A O 1
ATOM 2029 N N . GLU A 1 266 ? -20.466 -8.081 62.395 1.00 51.34 266 GLU A N 1
ATOM 2030 C CA . GLU A 1 266 ? -19.459 -7.043 62.701 1.00 51.34 266 GLU A CA 1
ATOM 2031 C C . GLU A 1 266 ? -18.091 -7.289 62.025 1.00 51.34 266 GLU A C 1
ATOM 2033 O O . GLU A 1 266 ? -17.216 -6.430 62.090 1.00 51.34 266 GLU A O 1
ATOM 2038 N N . GLN A 1 267 ? -17.889 -8.443 61.369 1.00 44.06 267 GLN A N 1
ATOM 2039 C CA . GLN A 1 267 ? -16.596 -8.858 60.786 1.00 44.06 267 GLN A CA 1
ATOM 2040 C C . GLN A 1 267 ? -16.535 -8.845 59.240 1.00 44.06 267 GLN A C 1
ATOM 2042 O O . GLN A 1 267 ? -15.552 -9.316 58.670 1.00 44.06 267 GLN A O 1
ATOM 2047 N N . SER A 1 268 ? -17.546 -8.322 58.540 1.00 35.03 268 SER A N 1
ATOM 2048 C CA . SER A 1 268 ? -17.556 -8.123 57.072 1.00 35.03 268 SER A CA 1
ATOM 2049 C C . SER A 1 268 ? -17.993 -6.713 56.722 1.00 35.03 268 SER A C 1
ATOM 2051 O O . SER A 1 268 ? -17.438 -6.174 55.742 1.00 35.03 268 SER A O 1
#

Solvent-accessible surface area (backbone atoms only — not comparable to full-atom values): 15124 Å² total; per-residue (Å²): 133,83,85,53,66,63,56,51,51,36,51,49,51,41,55,56,42,74,72,41,97,85,60,79,71,65,66,58,49,48,51,55,32,56,70,58,61,33,72,68,52,52,52,51,53,50,55,49,51,52,54,49,52,52,52,53,50,54,53,49,54,50,50,54,53,49,53,51,53,53,50,54,52,48,32,74,75,74,42,77,78,70,78,82,73,81,73,48,84,83,47,48,64,62,49,53,51,49,54,49,50,52,52,53,50,53,49,53,51,50,53,49,50,52,52,50,53,57,50,51,62,69,73,43,65,62,58,60,51,48,50,52,50,51,50,51,50,50,51,52,51,53,52,51,54,50,52,52,52,51,52,53,51,52,49,56,53,49,58,50,51,53,49,53,53,51,51,52,53,50,52,54,51,51,53,39,47,54,50,24,53,52,34,45,74,72,76,39,93,49,63,76,79,62,46,71,70,57,60,69,47,44,65,58,52,52,51,51,52,52,51,53,53,51,50,54,50,49,53,50,46,52,51,51,52,50,53,52,33,52,76,59,76,64,53,53,74,88,76,41,57,75,69,59,32,56,51,49,53,60,70,41,47,62,52,53,50,55,52,52,57,60,65,64,67,78,80,120

Secondary structure (DSSP, 8-state):
----HHHHHHHHHHHHHHTSTT-S-HHHHHHHHHHHS-HHHHHHHHHHHHHHHHHHHHHHHHHHHHHHHHHHHHHHHH-S--------GGGHHHHHHHHHHHHHHHHHHHHHHHHHHHHHHHH-HHHHHHHHHHHHHHHHHHHHHHHHHHHHHHHHHHHHHHHHHHHHHHHHHHHHHHHHHHHHHTT----TT--HHHHHHHHHHHHHHHHHHHHHHHHHHHHHHHHHHHHTTT--TTTS-HHHHHHHHHHHHHHHHHHHHHHHTT--

Sequence (268 aa):
MTDNTELKRLAQRVIDIEALDGGEPIGEAWGEFEAAATPAAVLALIAENERLHESDQEATELCDTLSVLLGEIAVAVRGPEEPKSRHGFHDLPSRVKTVVSERDQLKADNERLRADYAGLARFNPEWDRAAAAQDSVREHMAMVVQLKAEVAGLRTGYEAYERVNAELKAEVGALRQIISDSATSCGAAVSVECTLDFMKHLPVEIFSVISKLRNALAECADSLHGEMLQKFGGQLPDDMHPVTRREYDRDMAEVVGCRAALGQGEQS

pLDDT: mean 84.22, std 11.84, range [35.03, 98.06]

Radius of gyration: 69.53 Å; Cα contacts (8 Å, |Δi|>4): 55; chains: 1; bounding box: 114×94×158 Å

Foldseek 3Di:
DPPCVVLVVLVVVLVVVVVDPDDDDSVVSVVVNPVVVPPVVVVVVVVVVVVVVVVVVVVVVVVVVVVVVVVVVVCVVPNDDDPPPVCDPVCVVVVVVVVVVVVVVVVVVVVVVVVVVVVVVVVCPVVVVVVVVVVVVVVVVVVVVVVVVVVVVVVVVVVVVVVVVVVVVVVVLVVLVVVQVVCVVVVHHDDSPHDVVNVVCVVVVVVVVVVVVLVVLVVVLVVVVVVLCVVVVVDDLVRDDPVVNVVSCVSCVVSVVSVVVSVVVVPD

Mean predicted aligned error: 19.78 Å